Protein AF-0000000084666290 (afdb_homodimer)

Organism: Exserohilum turcicum (strain 28A) (NCBI:txid671987)

Solvent-accessible surface a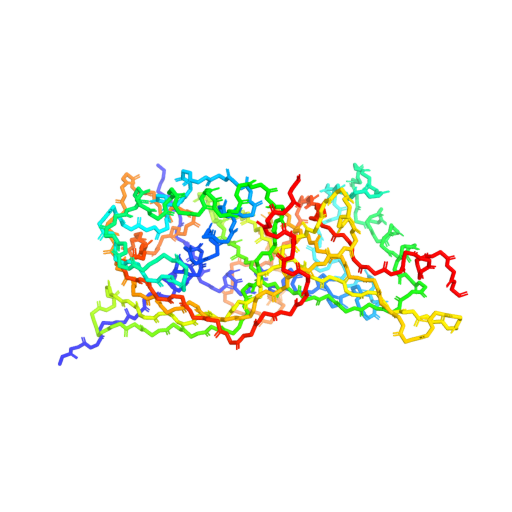rea (backbone atoms only — not comparable to full-atom values): 16763 Å² total; per-residue (Å²): 127,84,72,49,76,74,60,70,44,41,55,54,46,46,46,31,25,60,29,45,46,41,50,19,63,50,68,68,38,61,74,52,44,65,63,24,34,38,67,70,18,38,35,32,36,88,92,52,63,79,32,62,27,40,68,53,49,46,50,52,47,47,71,69,43,64,82,41,58,44,49,55,36,39,67,58,69,50,79,45,66,43,69,77,55,47,36,33,42,34,41,35,31,35,42,39,35,37,47,27,45,80,97,36,51,79,42,45,28,36,38,30,30,37,42,44,33,35,32,39,61,39,78,45,62,94,80,48,38,82,35,39,46,74,30,92,33,36,54,26,32,44,33,38,39,44,48,73,77,48,73,52,65,50,72,58,47,81,74,54,115,128,86,67,39,63,55,60,66,52,41,56,55,47,47,52,49,25,61,50,45,45,43,51,19,62,49,68,66,39,62,72,54,43,64,64,24,35,38,70,68,16,37,34,32,35,88,90,53,63,78,32,60,27,39,67,52,49,45,50,54,48,46,70,70,45,64,82,44,57,47,49,63,44,79,39,27,42,38,77,29,37,42,64,75,50,48,35,32,44,34,42,36,30,37,43,37,36,36,47,28,43,81,97,34,52,92,42,48,30,37,37,31,29,36,40,41,33,36,32,38,61,39,81,44,63,96,77,49,36,84,87,40,81,85,31,92,34,34,55,28,31,44,33,40,39,44,49,74,75,48,70,41,65,51,71,57,48,82,76,51,116

pLDDT: mean 96.49, std 6.36, range [44.03, 98.94]

Foldseek 3Di:
DPQDDADPLVVVLLVVLVVLVQVCLQVVVLVSLVLAAPQQAFEQEPVDGGDGGSVVVSVVSCLQRVVWHKHKDWDDKDWAADRNNFKIWMKIWIWMKTAADDVRHPWIKIWTWIKIFIKGFDAADPQCAPPSRPHPHHIYTRYIYIDTPDMDIDPCRRVPD/DQQDDADPLVVVLLVVLVVQVQVCLQVVPLVSLVLAAPQQAFEQEPVDGGDGGSVVVSVVSCLQRVVWHKHKDWDDKDWDADRNNFKIWMKIWMWMKTAADDVRHPWIKIWTWIKIFMKGFDAADPQCQPPSRPHPHHMYTRYIYIDTPDMDIDPCRRVPD

Secondary structure (DSSP, 8-state):
---PPP-HHHHHHHHHHHHHHHHHHHHT-GGGGGGTEEEEEEEE-SSS--B-SHHHHHHHHHHHHTTSEEEEEEEEEEEEE-TTSSEEEEEEEEEEEEE--GGGTT-EEEEEEEEEEEEEEEPPBTTB-TT-TTSSSEEEEEEEEEEEEEEEE-G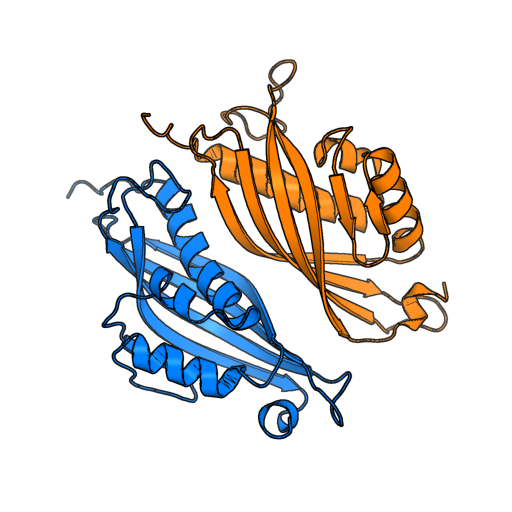GGGT--/--PPPP-HHHHHHHHHHHHHHHHHHHHT-GGGGGGTEEEEEEEE-SSS--B-SHHHHHHHHHHHHTTSEEEEEEEEEEEEE-TTSSEEEEEEEEEEEEE--GGGTT-EEEEEEEEEEEEEEEPPBTTB-TT-TTSSSEEEEEEEEEEEEEEEE-GGGGT--

Sequence (322 aa):
HTMTEINPLDMLAIKNVVSRYCQALDSKDYDMLGQVFVPDVEADYPFNSNMKSLDEVKDAIKNRLGPVRTHHSLTTQTITFGSDAKTAQVMTYFQGVHFGQGPHEGKMLCAYGKYTDNLVLQEAQNGDFEGVQGASGIWRIKGRTVTFTQRIGDEKIMKEHHTMTEINPLDMLAIKNVVSRYCQALDSKDYDMLGQVFVPDVEADYPFNSNMKSLDEVKDAIKNRLGPVRTHHSLTTQTITFGSDAKTAQVMTYFQGVHFGQGPHEGKMLCAYGKYTDNLVLQEAQNGDFEGVQGASGIWRIKGRTVTFTQRIGDEKIMKEH

InterPro domains:
  IPR032710 NTF2-like domain superfamily [SSF54427] (5-157)
  IPR037401 SnoaL-like domain [PF13577] (10-145)

Nearest PDB structures (foldseek):
  7jmr-assembly1_A  TM=7.624E-01  e=1.666E-05  Madurella mycetomatis
  7jmv-assembly1_A  TM=7.698E-01  e=3.047E-05  Madurella mycetomatis
  7kd9-assembly3_H  TM=7.196E-01  e=7.092E-05  Blastobotrys adeninivorans
  3i0y-assembly1_B  TM=6.399E-01  e=9.680E-06  Xanthomonas campestris pv. campestris
  3f7x-assembly1_A-2  TM=6.598E-01  e=1.554E-04  Pseudomonas putida KT2440

Structure (mmCIF, N/CA/C/O backbone):
data_AF-0000000084666290-model_v1
#
loop_
_entity.id
_entity.type
_entity.pdbx_description
1 polymer 'SnoaL-like domain-containing protein'
#
loop_
_atom_site.group_PDB
_atom_site.id
_atom_site.type_symbol
_atom_site.label_atom_id
_atom_site.label_alt_id
_atom_site.label_comp_id
_atom_site.label_asym_id
_atom_site.label_entity_id
_atom_site.label_seq_id
_atom_site.pdbx_PDB_ins_code
_atom_site.Cartn_x
_atom_site.Cartn_y
_atom_site.Cartn_z
_atom_site.occupancy
_atom_site.B_iso_or_equiv
_atom_site.auth_seq_id
_atom_site.auth_comp_id
_atom_site.auth_asym_id
_atom_site.auth_atom_id
_atom_site.pdbx_PDB_model_num
ATOM 1 N N . HIS A 1 1 ? -36.125 -1.125 -13.461 1 44.66 1 HIS A N 1
ATOM 2 C CA . HIS A 1 1 ? -35.188 -1.869 -12.609 1 44.66 1 HIS A CA 1
ATOM 3 C C . HIS A 1 1 ? -34.375 -0.929 -11.742 1 44.66 1 HIS A C 1
ATOM 5 O O . HIS A 1 1 ? -33.625 -0.086 -12.258 1 44.66 1 HIS A O 1
ATOM 11 N N . THR A 1 2 ? -34.844 -0.589 -10.617 1 52.62 2 THR A N 1
ATOM 12 C CA . THR A 1 2 ? -34.281 0.495 -9.828 1 52.62 2 THR A CA 1
ATOM 13 C C . THR A 1 2 ? -32.812 0.224 -9.516 1 52.62 2 THR A C 1
ATOM 15 O O . THR A 1 2 ? -32.438 -0.869 -9.062 1 52.62 2 THR A O 1
ATOM 18 N N . MET A 1 3 ? -31.844 0.792 -10.227 1 67 3 MET A N 1
ATOM 19 C CA . MET A 1 3 ? -30.406 0.634 -10.023 1 67 3 MET A CA 1
ATOM 20 C C . MET A 1 3 ? -30.031 0.881 -8.562 1 67 3 MET A C 1
ATOM 22 O O . MET A 1 3 ? -30.453 1.877 -7.973 1 67 3 MET A O 1
ATOM 26 N N . THR A 1 4 ? -29.688 -0.292 -7.906 1 85.62 4 THR A N 1
ATOM 27 C CA . THR A 1 4 ? -29.266 -0.191 -6.516 1 85.62 4 THR A CA 1
ATOM 28 C C . THR A 1 4 ? -28.078 0.75 -6.379 1 85.62 4 THR A C 1
ATOM 30 O O . THR A 1 4 ? -27.125 0.668 -7.16 1 85.62 4 THR A O 1
ATOM 33 N N . GLU A 1 5 ? -28.203 1.697 -5.633 1 92.19 5 GLU A N 1
ATOM 34 C CA . GLU A 1 5 ? -27.125 2.65 -5.375 1 92.19 5 GLU A CA 1
ATOM 35 C C . GLU A 1 5 ? -25.922 1.965 -4.734 1 92.19 5 GLU A C 1
ATOM 37 O O . GLU A 1 5 ? -26.078 1.112 -3.855 1 92.19 5 GLU A O 1
ATOM 42 N N . ILE A 1 6 ? -24.828 2.285 -5.297 1 96.25 6 ILE A N 1
ATOM 43 C CA . ILE A 1 6 ? -23.578 1.73 -4.773 1 96.25 6 ILE A CA 1
ATOM 44 C C . ILE A 1 6 ? -23.219 2.416 -3.457 1 96.25 6 ILE A C 1
ATOM 46 O O . ILE A 1 6 ? -23.281 3.645 -3.355 1 96.25 6 ILE A O 1
ATOM 50 N N . ASN A 1 7 ? -22.969 1.615 -2.426 1 97.06 7 ASN A N 1
ATOM 51 C CA . ASN A 1 7 ? -22.391 2.107 -1.174 1 97.06 7 ASN A CA 1
ATOM 52 C C . ASN A 1 7 ? -20.938 2.498 -1.334 1 97.06 7 ASN A C 1
ATOM 54 O O . ASN A 1 7 ? -20.078 1.646 -1.612 1 97.06 7 ASN A O 1
ATOM 58 N N . PRO A 1 8 ? -20.594 3.721 -1.18 1 96.69 8 PRO A N 1
ATOM 59 C CA . PRO A 1 8 ? -19.203 4.148 -1.398 1 96.69 8 PRO A CA 1
ATOM 60 C C . PRO A 1 8 ? -18.219 3.389 -0.524 1 96.69 8 PRO A C 1
ATOM 62 O O . PRO A 1 8 ? -17.062 3.207 -0.915 1 96.69 8 PRO A O 1
ATOM 65 N N . LEU A 1 9 ? -18.609 2.93 0.603 1 98 9 LEU A N 1
ATOM 66 C CA . LEU A 1 9 ? -17.703 2.199 1.484 1 98 9 LEU A CA 1
ATOM 67 C C . LEU A 1 9 ? -17.359 0.831 0.904 1 98 9 LEU A C 1
ATOM 69 O O . LEU A 1 9 ? -16.375 0.204 1.31 1 98 9 LEU A O 1
ATOM 73 N N . ASP A 1 10 ? -18.188 0.35 -0.004 1 98.5 10 ASP A N 1
ATOM 74 C CA . ASP A 1 10 ? -17.875 -0.913 -0.668 1 98.5 10 ASP A CA 1
ATOM 75 C C . ASP A 1 10 ? -16.641 -0.779 -1.563 1 98.5 10 ASP A C 1
ATOM 77 O O . ASP A 1 10 ? -15.891 -1.739 -1.742 1 98.5 10 ASP A O 1
ATOM 81 N N . MET A 1 11 ? -16.406 0.374 -2.068 1 98.44 11 MET A N 1
ATOM 82 C CA . MET A 1 11 ? -15.195 0.613 -2.842 1 98.44 11 MET A CA 1
ATOM 83 C C . MET A 1 11 ? -13.953 0.439 -1.972 1 98.44 11 MET A C 1
ATOM 85 O O . MET A 1 11 ? -12.984 -0.199 -2.387 1 98.44 11 MET A O 1
ATOM 89 N N . LEU A 1 12 ? -13.992 0.99 -0.792 1 98.62 12 LEU A N 1
ATOM 90 C CA . LEU A 1 12 ? -12.867 0.841 0.128 1 98.62 12 LEU A CA 1
ATOM 91 C C . LEU A 1 12 ? -12.68 -0.619 0.526 1 98.62 12 LEU A C 1
ATOM 93 O O . LEU A 1 12 ? -11.555 -1.115 0.569 1 98.62 12 LEU A O 1
ATOM 97 N N . ALA A 1 13 ? -13.758 -1.282 0.829 1 98.81 13 ALA A N 1
ATOM 98 C CA . ALA A 1 13 ? -13.688 -2.691 1.212 1 98.81 13 ALA A CA 1
ATOM 99 C C . ALA A 1 13 ? -13.055 -3.529 0.109 1 98.81 13 ALA A C 1
ATOM 101 O O . ALA A 1 13 ? -12.203 -4.383 0.381 1 98.81 13 ALA A O 1
ATOM 102 N N . ILE A 1 14 ? -13.406 -3.246 -1.133 1 98.94 14 ILE A N 1
ATOM 103 C CA . ILE A 1 14 ? -12.883 -3.977 -2.281 1 98.94 14 ILE A CA 1
ATOM 104 C C . ILE A 1 14 ? -11.398 -3.668 -2.451 1 98.94 14 ILE A C 1
ATOM 106 O O . ILE A 1 14 ? -10.586 -4.578 -2.643 1 98.94 14 ILE A O 1
ATOM 110 N N . LYS A 1 15 ? -11.055 -2.395 -2.363 1 98.88 15 LYS A N 1
ATOM 111 C CA . LYS A 1 15 ? -9.656 -2.02 -2.488 1 98.88 15 LYS A CA 1
ATOM 112 C C . LYS A 1 15 ? -8.805 -2.684 -1.404 1 98.88 15 LYS A C 1
ATOM 114 O O . LYS A 1 15 ? -7.691 -3.135 -1.669 1 98.88 15 LYS A O 1
ATOM 119 N N . ASN A 1 16 ? -9.336 -2.734 -0.23 1 98.94 16 ASN A N 1
ATOM 120 C CA . ASN A 1 16 ? -8.625 -3.404 0.857 1 98.94 16 ASN A CA 1
ATOM 121 C C . ASN A 1 16 ? -8.414 -4.887 0.557 1 98.94 16 ASN A C 1
ATOM 123 O O . ASN A 1 16 ? -7.359 -5.441 0.874 1 98.94 16 ASN A O 1
ATOM 127 N N . VAL A 1 17 ? -9.352 -5.562 -0.043 1 98.94 17 VAL A N 1
ATOM 128 C CA . VAL A 1 17 ? -9.234 -6.977 -0.371 1 98.94 17 VAL A CA 1
ATOM 129 C C . VAL A 1 17 ? -8.102 -7.188 -1.367 1 98.94 17 VAL A C 1
ATOM 131 O O . VAL A 1 17 ? -7.242 -8.055 -1.17 1 98.94 17 VAL A O 1
ATOM 134 N N . VAL A 1 18 ? -8.07 -6.367 -2.416 1 98.94 18 VAL A N 1
ATOM 135 C CA . VAL A 1 18 ? -7.051 -6.516 -3.445 1 98.94 18 VAL A CA 1
ATOM 136 C C . VAL A 1 18 ? -5.676 -6.215 -2.857 1 98.94 18 VAL A C 1
ATOM 138 O O . VAL A 1 18 ? -4.703 -6.922 -3.141 1 98.94 18 VAL A O 1
ATOM 141 N N . SER A 1 19 ? -5.617 -5.242 -2.025 1 98.94 19 SER A N 1
ATOM 142 C CA . SER A 1 19 ? -4.359 -4.871 -1.386 1 98.94 19 SER A CA 1
ATOM 143 C C . SER A 1 19 ? -3.9 -5.945 -0.405 1 98.94 19 SER A C 1
ATOM 145 O O . SER A 1 19 ? -2.703 -6.215 -0.289 1 98.94 19 SER A O 1
ATOM 147 N N . ARG A 1 20 ? -4.797 -6.562 0.34 1 98.81 20 ARG A N 1
ATOM 148 C CA . ARG A 1 20 ? -4.473 -7.613 1.297 1 98.81 20 ARG A CA 1
ATOM 149 C C . ARG A 1 20 ? -3.799 -8.797 0.604 1 98.81 20 ARG A C 1
ATOM 151 O O . ARG A 1 20 ? -2.932 -9.453 1.183 1 98.81 20 ARG A O 1
ATOM 158 N N . TYR A 1 21 ? -4.207 -9.016 -0.646 1 98.94 21 TYR A N 1
ATOM 159 C CA . TYR A 1 21 ? -3.545 -10.062 -1.416 1 98.94 21 TYR A CA 1
ATOM 160 C C . TYR A 1 21 ? -2.041 -9.82 -1.482 1 98.94 21 TYR A C 1
ATOM 162 O O . TYR A 1 21 ? -1.249 -10.711 -1.157 1 98.94 21 TYR A O 1
ATOM 170 N N . CYS A 1 22 ? -1.654 -8.633 -1.854 1 98.88 22 CYS A N 1
ATOM 171 C CA . CYS A 1 22 ? -0.243 -8.289 -1.981 1 98.88 22 CYS A CA 1
ATOM 172 C C . CYS A 1 22 ? 0.45 -8.32 -0.624 1 98.88 22 CYS A C 1
ATOM 174 O O . CYS A 1 22 ? 1.599 -8.75 -0.517 1 98.88 22 CYS A O 1
ATOM 176 N N . GLN A 1 23 ? -0.258 -7.859 0.401 1 98.81 23 GLN A N 1
ATOM 177 C CA . GLN A 1 23 ? 0.302 -7.906 1.747 1 98.81 23 GLN A CA 1
ATOM 178 C C . GLN A 1 23 ? 0.574 -9.344 2.18 1 98.81 23 GLN A C 1
ATOM 180 O O . GLN A 1 23 ? 1.599 -9.625 2.805 1 98.81 23 GLN A O 1
ATOM 185 N N . ALA A 1 24 ? -0.341 -10.25 1.912 1 98.81 24 ALA A N 1
ATOM 186 C CA . ALA A 1 24 ? -0.167 -11.664 2.225 1 98.81 24 ALA A CA 1
ATOM 187 C C . ALA A 1 24 ? 1.068 -12.234 1.53 1 98.81 24 ALA A C 1
ATOM 189 O O . ALA A 1 24 ? 1.869 -12.938 2.15 1 98.81 24 ALA A O 1
ATOM 190 N N . LEU A 1 25 ? 1.226 -11.945 0.238 1 98.62 25 LEU A N 1
ATOM 191 C CA . LEU A 1 25 ? 2.359 -12.438 -0.537 1 98.62 25 LEU A CA 1
ATOM 192 C C . LEU A 1 25 ? 3.676 -11.922 0.041 1 98.62 25 LEU A C 1
ATOM 194 O O . LEU A 1 25 ? 4.594 -12.711 0.291 1 98.62 25 LEU A O 1
ATOM 198 N N . ASP A 1 26 ? 3.73 -10.664 0.263 1 98.69 26 ASP A N 1
ATOM 199 C CA . ASP A 1 26 ? 4.992 -10 0.586 1 98.69 26 ASP A CA 1
ATOM 200 C C . ASP A 1 26 ? 5.402 -10.281 2.029 1 98.69 26 ASP A C 1
ATOM 202 O O . ASP A 1 26 ? 6.594 -10.273 2.354 1 98.69 26 ASP A O 1
ATOM 206 N N . SER A 1 27 ? 4.422 -10.523 2.938 1 98.38 27 SER A N 1
ATOM 207 C CA . SER A 1 27 ? 4.719 -10.844 4.328 1 98.38 27 SER A CA 1
ATOM 208 C C . SER A 1 27 ? 4.801 -12.352 4.539 1 98.38 27 SER A C 1
ATOM 210 O O . SER A 1 27 ? 5.129 -12.82 5.637 1 98.38 27 SER A O 1
ATOM 212 N N . LYS A 1 28 ? 4.469 -13.148 3.605 1 98.12 28 LYS A N 1
ATOM 213 C CA . LYS A 1 28 ? 4.438 -14.609 3.654 1 98.12 28 LYS A CA 1
ATOM 214 C C . LYS A 1 28 ? 3.422 -15.102 4.68 1 98.12 28 LYS A C 1
ATOM 216 O O . LYS A 1 28 ? 3.668 -16.094 5.375 1 98.12 28 LYS A O 1
ATOM 221 N N . ASP A 1 29 ? 2.4 -14.367 4.906 1 98.12 29 ASP A N 1
ATOM 222 C CA . ASP A 1 29 ? 1.26 -14.781 5.719 1 98.12 29 ASP A CA 1
ATOM 223 C C . ASP A 1 29 ? 0.129 -15.32 4.844 1 98.12 29 ASP A C 1
ATOM 225 O O . ASP A 1 29 ? -0.828 -14.602 4.547 1 98.12 29 ASP A O 1
ATOM 229 N N . TYR A 1 30 ? 0.193 -16.531 4.547 1 97.62 30 TYR A N 1
ATOM 230 C CA . TYR A 1 30 ? -0.697 -17.094 3.537 1 97.62 30 TYR A CA 1
ATOM 231 C C . TYR A 1 30 ? -2.082 -17.359 4.117 1 97.62 30 TYR A C 1
ATOM 233 O O . TYR A 1 30 ? -3.045 -17.547 3.373 1 97.62 30 TYR A O 1
ATOM 241 N N . ASP A 1 31 ? -2.244 -17.391 5.445 1 97.69 31 ASP A N 1
ATOM 242 C CA . ASP A 1 31 ? -3.564 -17.484 6.059 1 97.69 31 ASP A CA 1
ATOM 243 C C . ASP A 1 31 ? -4.422 -16.266 5.734 1 97.69 31 ASP A C 1
ATOM 245 O O . ASP A 1 31 ? -5.645 -16.375 5.625 1 97.69 31 ASP A O 1
ATOM 249 N N . MET A 1 32 ? -3.787 -15.133 5.531 1 98.38 32 MET A N 1
ATOM 250 C CA . MET A 1 32 ? -4.477 -13.898 5.184 1 98.38 32 MET A CA 1
ATOM 251 C C . MET A 1 32 ? -5.215 -14.039 3.859 1 98.38 32 MET A C 1
ATOM 253 O O . MET A 1 32 ? -6.18 -13.312 3.602 1 98.38 32 MET A O 1
ATOM 257 N N . LEU A 1 33 ? -4.82 -15.008 3.023 1 98.75 33 LEU A N 1
ATOM 258 C CA . LEU A 1 33 ? -5.484 -15.219 1.741 1 98.75 33 LEU A CA 1
ATOM 259 C C . LEU A 1 33 ? -6.926 -15.672 1.942 1 98.75 33 LEU A C 1
ATOM 261 O O . LEU A 1 33 ? -7.75 -15.555 1.032 1 98.75 33 LEU A O 1
ATOM 265 N N . GLY A 1 34 ? -7.238 -16.141 3.152 1 98.38 34 GLY A N 1
ATOM 266 C CA . GLY A 1 34 ? -8.617 -16.453 3.486 1 98.38 34 GLY A CA 1
ATOM 267 C C . GLY A 1 34 ? -9.5 -15.227 3.605 1 98.38 34 GLY A C 1
ATOM 268 O O . GLY A 1 34 ? -10.727 -15.328 3.596 1 98.38 34 GLY A O 1
ATOM 269 N N . GLN A 1 35 ? -8.891 -14.094 3.809 1 98.44 35 GLN A N 1
ATOM 270 C CA . GLN A 1 35 ? -9.609 -12.828 3.85 1 98.44 35 GLN A CA 1
ATOM 271 C C . GLN A 1 35 ? -9.578 -12.133 2.492 1 98.44 35 GLN A C 1
ATOM 273 O O . GLN A 1 35 ? -9.891 -10.945 2.389 1 98.44 35 GLN A O 1
ATOM 278 N N . VAL A 1 36 ? -9.125 -12.859 1.447 1 98.94 36 VAL A N 1
ATOM 279 C CA . VAL A 1 36 ? -9.016 -12.328 0.094 1 98.94 36 VAL A CA 1
ATOM 280 C C . VAL A 1 36 ? -9.922 -13.117 -0.848 1 98.94 36 VAL A C 1
ATOM 282 O O . VAL A 1 36 ? -10.68 -12.523 -1.628 1 98.94 36 VAL A O 1
ATOM 285 N N . PHE A 1 37 ? -9.883 -14.414 -0.754 1 98.94 37 PHE A N 1
ATOM 286 C CA . PHE A 1 37 ? -10.586 -15.305 -1.667 1 98.94 37 PHE A CA 1
ATOM 287 C C . PHE A 1 37 ? -11.703 -16.047 -0.944 1 98.94 37 PHE A C 1
ATOM 289 O O . PHE A 1 37 ? -11.625 -16.281 0.264 1 98.94 37 PHE A O 1
ATOM 296 N N . VAL A 1 38 ? -12.711 -16.438 -1.688 1 98.88 38 VAL A N 1
ATOM 297 C CA . VAL A 1 38 ? -13.648 -17.453 -1.205 1 98.88 38 VAL A CA 1
ATOM 298 C C . VAL A 1 38 ? -12.984 -18.828 -1.241 1 98.88 38 VAL A C 1
ATOM 300 O O . VAL A 1 38 ? -12.039 -19.047 -1.997 1 98.88 38 VAL A O 1
ATOM 303 N N . PRO A 1 39 ? -13.5 -19.797 -0.446 1 98.69 39 PRO A N 1
ATOM 304 C CA . PRO A 1 39 ? -12.875 -21.125 -0.374 1 98.69 39 PRO A CA 1
ATOM 305 C C . PRO A 1 39 ? -12.852 -21.844 -1.724 1 98.69 39 PRO A C 1
ATOM 307 O O . PRO A 1 39 ? -11.906 -22.578 -2.016 1 98.69 39 PRO A O 1
ATOM 310 N N . ASP A 1 40 ? -13.883 -21.625 -2.574 1 98.69 40 ASP A N 1
ATOM 311 C CA . ASP A 1 40 ? -13.961 -22.312 -3.859 1 98.69 40 ASP A CA 1
ATOM 312 C C . ASP A 1 40 ? -13.578 -21.375 -5.008 1 98.69 40 ASP A C 1
ATOM 314 O O . ASP A 1 40 ? -14.133 -21.469 -6.102 1 98.69 40 ASP A O 1
ATOM 318 N N . VAL A 1 41 ? -12.672 -20.5 -4.801 1 98.88 41 VAL A N 1
ATOM 319 C CA . VAL A 1 41 ? -12.18 -19.562 -5.809 1 98.88 41 VAL A CA 1
ATOM 320 C C . VAL A 1 41 ? -11.727 -20.328 -7.047 1 98.88 41 VAL A C 1
ATOM 322 O O . VAL A 1 41 ? -11.148 -21.406 -6.938 1 98.88 41 VAL A O 1
ATOM 325 N N . GLU A 1 42 ? -11.961 -19.766 -8.188 1 98.81 42 GLU A N 1
ATOM 326 C CA . GLU A 1 42 ? -11.367 -20.188 -9.453 1 98.81 42 GLU A CA 1
ATOM 327 C C . GLU A 1 42 ? -10.273 -19.234 -9.898 1 98.81 42 GLU A C 1
ATOM 329 O O . GLU A 1 42 ? -10.531 -18.047 -10.109 1 98.81 42 GLU A O 1
ATOM 334 N N . ALA A 1 43 ? -9.102 -19.797 -10.078 1 98.75 43 ALA A N 1
ATOM 335 C CA . ALA A 1 43 ? -7.969 -18.906 -10.336 1 98.75 43 ALA A CA 1
ATOM 336 C C . ALA A 1 43 ? -7.09 -19.453 -11.461 1 98.75 43 ALA A C 1
ATOM 338 O O . ALA A 1 43 ? -6.84 -20.656 -11.531 1 98.75 43 ALA A O 1
ATOM 339 N N . ASP A 1 44 ? -6.688 -18.531 -12.32 1 98.62 44 ASP A N 1
ATOM 340 C CA . ASP A 1 44 ? -5.777 -18.844 -13.422 1 98.62 44 ASP A CA 1
ATOM 341 C C . ASP A 1 44 ? -4.539 -17.953 -13.375 1 98.62 44 ASP A C 1
ATOM 343 O O . ASP A 1 44 ? -4.641 -16.734 -13.516 1 98.62 44 ASP A O 1
ATOM 347 N N . TYR A 1 45 ? -3.414 -18.531 -13.141 1 97.44 45 TYR A N 1
ATOM 348 C CA . TYR A 1 45 ? -2.115 -17.859 -13.156 1 97.44 45 TYR A CA 1
ATOM 349 C C . TYR A 1 45 ? -1.26 -18.359 -14.312 1 97.44 45 TYR A C 1
ATOM 351 O O . TYR A 1 45 ? -1.441 -19.484 -14.789 1 97.44 45 TYR A O 1
ATOM 359 N N . PRO A 1 46 ? -0.312 -17.547 -14.742 1 93.56 46 PRO A N 1
ATOM 360 C CA . PRO A 1 46 ? 0.514 -17.969 -15.883 1 93.56 46 PRO A CA 1
ATOM 361 C C . PRO A 1 46 ? 1.261 -19.266 -15.617 1 93.56 46 PRO A C 1
ATOM 363 O O . PRO A 1 46 ? 1.43 -20.078 -16.531 1 93.56 46 PRO A O 1
ATOM 366 N N . PHE A 1 47 ? 1.675 -19.516 -14.367 1 89.25 47 PHE A N 1
ATOM 367 C CA . PHE A 1 47 ? 2.48 -20.703 -14.102 1 89.25 47 PHE A CA 1
ATOM 368 C C . PHE A 1 47 ? 1.652 -21.781 -13.398 1 89.25 47 PHE A C 1
ATOM 370 O O . PHE A 1 47 ? 2.133 -22.891 -13.172 1 89.25 47 PHE A O 1
ATOM 377 N N . ASN A 1 48 ? 0.453 -21.531 -12.969 1 92.88 48 ASN A N 1
ATOM 378 C CA . ASN A 1 48 ? -0.508 -22.422 -12.336 1 92.88 48 ASN A CA 1
ATOM 379 C C . ASN A 1 48 ? -1.935 -22.125 -12.781 1 92.88 48 ASN A C 1
ATOM 381 O O . ASN A 1 48 ? -2.635 -21.328 -12.164 1 92.88 48 ASN A O 1
ATOM 385 N N . SER A 1 49 ? -2.424 -22.875 -13.703 1 95.25 49 SER A N 1
ATOM 386 C CA . SER A 1 49 ? -3.732 -22.562 -14.273 1 95.25 49 SER A CA 1
ATOM 387 C C . SER A 1 49 ? -4.812 -23.469 -13.695 1 95.25 49 SER A C 1
ATOM 389 O O . SER A 1 49 ? -4.512 -24.5 -13.102 1 95.25 49 SER A O 1
ATOM 391 N N . ASN A 1 50 ? -5.98 -23.016 -13.781 1 97.31 50 ASN A N 1
ATOM 392 C CA . ASN A 1 50 ? -7.191 -23.781 -13.5 1 97.31 50 ASN A CA 1
ATOM 393 C C . ASN A 1 50 ? -7.23 -24.266 -12.055 1 97.31 50 ASN A C 1
ATOM 395 O O . ASN A 1 50 ? -7.562 -25.422 -11.781 1 97.31 50 ASN A O 1
ATOM 399 N N . MET A 1 51 ? -6.832 -23.406 -11.117 1 98.5 51 MET A N 1
ATOM 400 C CA . MET A 1 51 ? -7.004 -23.703 -9.703 1 98.5 51 MET A CA 1
ATOM 401 C C . MET A 1 51 ? -8.453 -23.5 -9.273 1 98.5 51 MET A C 1
ATOM 403 O O . MET A 1 51 ? -9.102 -22.547 -9.719 1 98.5 51 MET A O 1
ATOM 407 N N . LYS A 1 52 ? -8.891 -24.391 -8.344 1 98.5 52 LYS A N 1
ATOM 408 C CA . LYS A 1 52 ? -10.32 -24.391 -8.07 1 98.5 52 LYS A CA 1
ATOM 409 C C . LYS A 1 52 ? -10.602 -24.234 -6.578 1 98.5 52 LYS A C 1
ATOM 411 O O . LYS A 1 52 ? -11.719 -24.469 -6.121 1 98.5 52 LYS A O 1
ATOM 416 N N . SER A 1 53 ? -9.531 -23.938 -5.824 1 98.69 53 SER A N 1
ATOM 417 C CA . SER A 1 53 ? -9.742 -23.781 -4.391 1 98.69 53 SER A CA 1
ATOM 418 C C . SER A 1 53 ? -8.719 -22.828 -3.781 1 98.69 53 SER A C 1
ATOM 420 O O . SER A 1 53 ? -7.625 -22.656 -4.324 1 98.69 53 SER A O 1
ATOM 422 N N . LEU A 1 54 ? -9.078 -22.312 -2.666 1 98.75 54 LEU A N 1
ATOM 423 C CA . LEU A 1 54 ? -8.188 -21.469 -1.886 1 98.75 54 LEU A CA 1
ATOM 424 C C . LEU A 1 54 ? -6.922 -22.219 -1.493 1 98.75 54 LEU A C 1
ATOM 426 O O . LEU A 1 54 ? -5.82 -21.672 -1.552 1 98.75 54 LEU A O 1
ATOM 430 N N . ASP A 1 55 ? -7.078 -23.438 -1.135 1 98.56 55 ASP A N 1
ATOM 431 C CA . ASP A 1 55 ? -5.918 -24.234 -0.725 1 98.56 55 ASP A CA 1
ATOM 432 C C . ASP A 1 55 ? -4.93 -24.391 -1.877 1 98.56 55 ASP A C 1
ATOM 434 O O . ASP A 1 55 ? -3.717 -24.297 -1.678 1 98.56 55 ASP A O 1
ATOM 438 N N . GLU A 1 56 ? -5.488 -24.594 -3.041 1 98.5 56 GLU A N 1
ATOM 439 C CA . GLU A 1 56 ? -4.617 -24.703 -4.207 1 98.5 56 GLU A CA 1
ATOM 440 C C . GLU A 1 56 ? -3.887 -23.391 -4.477 1 98.5 56 GLU A C 1
ATOM 442 O O . GLU A 1 56 ? -2.699 -23.391 -4.809 1 98.5 56 GLU A O 1
ATOM 447 N N . VAL A 1 57 ? -4.555 -22.297 -4.332 1 98.56 57 VAL A N 1
ATOM 448 C CA . VAL A 1 57 ? -3.955 -20.984 -4.543 1 98.56 57 VAL A CA 1
ATOM 449 C C . VAL A 1 57 ? -2.867 -20.734 -3.5 1 98.56 57 VAL A C 1
ATOM 451 O O . VAL A 1 57 ? -1.754 -20.328 -3.84 1 98.56 57 VAL A O 1
ATOM 454 N N . LYS A 1 58 ? -3.176 -21.016 -2.248 1 98.44 58 LYS A N 1
ATOM 455 C CA . LYS A 1 58 ? -2.199 -20.859 -1.177 1 98.44 58 LYS A CA 1
ATOM 456 C C . LYS A 1 58 ? -0.932 -21.656 -1.462 1 98.44 58 LYS A C 1
ATOM 458 O O . LYS A 1 58 ? 0.178 -21.141 -1.357 1 98.44 58 LYS A O 1
ATOM 463 N N . ASP A 1 59 ? -1.118 -22.891 -1.839 1 97.88 59 ASP A N 1
ATOM 464 C CA . ASP A 1 59 ? 0.014 -23.781 -2.094 1 97.88 59 ASP A CA 1
ATOM 465 C C . ASP A 1 59 ? 0.858 -23.266 -3.26 1 97.88 59 ASP A C 1
ATOM 467 O O . ASP A 1 59 ? 2.088 -23.266 -3.189 1 97.88 59 ASP A O 1
ATOM 471 N N . ALA A 1 60 ? 0.216 -22.891 -4.301 1 97.38 60 ALA A N 1
ATOM 472 C CA . ALA A 1 60 ? 0.926 -22.391 -5.477 1 97.38 60 ALA A CA 1
ATOM 473 C C . ALA A 1 60 ? 1.761 -21.172 -5.129 1 97.38 60 ALA A C 1
ATOM 475 O O . ALA A 1 60 ? 2.924 -21.062 -5.527 1 97.38 60 ALA A O 1
ATOM 476 N N . ILE A 1 61 ? 1.195 -20.25 -4.418 1 97.25 61 ILE A N 1
ATOM 477 C CA . ILE A 1 61 ? 1.868 -19.016 -4.062 1 97.25 61 ILE A CA 1
ATOM 478 C C . ILE A 1 61 ? 3.025 -19.297 -3.109 1 97.25 61 ILE A C 1
ATOM 480 O O . ILE A 1 61 ? 4.129 -18.781 -3.285 1 97.25 61 ILE A O 1
ATOM 484 N N . LYS A 1 62 ? 2.775 -20.109 -2.119 1 96.88 62 LYS A N 1
ATOM 485 C CA . LYS A 1 62 ? 3.816 -20.484 -1.165 1 96.88 62 LYS A CA 1
ATOM 486 C C . LYS A 1 62 ? 5.008 -21.109 -1.874 1 96.88 62 LYS A C 1
ATOM 488 O O . LYS A 1 62 ? 6.16 -20.781 -1.581 1 96.88 62 LYS A O 1
ATOM 493 N N . ASN A 1 63 ? 4.719 -22.016 -2.754 1 95.38 63 ASN A N 1
ATOM 494 C CA . ASN A 1 63 ? 5.777 -22.688 -3.49 1 95.38 63 ASN A CA 1
ATOM 495 C C . ASN A 1 63 ? 6.578 -21.719 -4.348 1 95.38 63 ASN A C 1
ATOM 497 O O . ASN A 1 63 ? 7.801 -21.844 -4.457 1 95.38 63 ASN A O 1
ATOM 501 N N . ARG A 1 64 ? 5.926 -20.797 -4.938 1 94.88 64 ARG A N 1
ATOM 502 C CA . ARG A 1 64 ? 6.566 -19.891 -5.895 1 94.88 64 ARG A CA 1
ATOM 503 C C . ARG A 1 64 ? 7.293 -18.766 -5.18 1 94.88 64 ARG A C 1
ATOM 505 O O . ARG A 1 64 ? 8.406 -18.391 -5.566 1 94.88 64 ARG A O 1
ATOM 512 N N . LEU A 1 65 ? 6.648 -18.219 -4.133 1 95.62 65 LEU A N 1
ATOM 513 C CA . LEU A 1 65 ? 7.152 -16.969 -3.57 1 95.62 65 LEU A CA 1
ATOM 514 C C . LEU A 1 65 ? 7.793 -17.203 -2.209 1 95.62 65 LEU A C 1
ATOM 516 O O . LEU A 1 65 ? 8.508 -16.344 -1.694 1 95.62 65 LEU A O 1
ATOM 520 N N . GLY A 1 66 ? 7.637 -18.312 -1.608 1 94.5 66 GLY A N 1
ATOM 521 C CA . GLY A 1 66 ? 8.188 -18.625 -0.302 1 94.5 66 GLY A CA 1
ATOM 522 C C . GLY A 1 66 ? 9.68 -18.359 -0.204 1 94.5 66 GLY A C 1
ATOM 523 O O . GLY A 1 66 ? 10.133 -17.688 0.732 1 94.5 66 GLY A O 1
ATOM 524 N N . PRO A 1 67 ? 10.469 -18.656 -1.153 1 93.19 67 PRO A N 1
ATOM 525 C CA . PRO A 1 67 ? 11.93 -18.594 -1.039 1 93.19 67 PRO A CA 1
ATOM 526 C C . PRO A 1 67 ? 12.484 -17.219 -1.413 1 93.19 67 PRO A C 1
ATOM 528 O O . PRO A 1 67 ? 13.695 -16.984 -1.32 1 93.19 67 PRO A O 1
ATOM 531 N N . VAL A 1 68 ? 11.656 -16.297 -1.909 1 95.81 68 VAL A N 1
ATOM 532 C CA . VAL A 1 68 ? 12.172 -15.047 -2.455 1 95.81 68 VAL A CA 1
ATOM 533 C C . VAL A 1 68 ? 11.43 -13.867 -1.832 1 95.81 68 VAL A C 1
ATOM 535 O O . VAL A 1 68 ? 10.211 -13.914 -1.659 1 95.81 68 VAL A O 1
ATOM 538 N N . ARG A 1 69 ? 12.172 -12.859 -1.414 1 96.88 69 ARG A N 1
ATOM 539 C CA . ARG A 1 69 ? 11.547 -11.633 -0.947 1 96.88 69 ARG A CA 1
ATOM 540 C C . ARG A 1 69 ? 10.906 -10.867 -2.104 1 96.88 69 ARG A C 1
ATOM 542 O O . ARG A 1 69 ? 11.492 -10.773 -3.186 1 96.88 69 ARG A O 1
ATOM 549 N N . THR A 1 70 ? 9.727 -10.391 -1.892 1 98.44 70 THR A N 1
ATOM 550 C CA . THR A 1 70 ? 8.977 -9.742 -2.959 1 98.44 70 THR A CA 1
ATOM 551 C C . THR A 1 70 ? 8.391 -8.414 -2.479 1 98.44 70 THR A C 1
ATOM 553 O O . THR A 1 70 ? 8.359 -8.148 -1.275 1 98.44 70 THR A O 1
ATOM 556 N N . HIS A 1 71 ? 7.988 -7.602 -3.332 1 98.81 71 HIS A N 1
ATOM 557 C CA . HIS A 1 71 ? 7.266 -6.348 -3.143 1 98.81 71 HIS A CA 1
ATOM 558 C C . HIS A 1 71 ? 6.281 -6.102 -4.277 1 98.81 71 HIS A C 1
ATOM 560 O O . HIS A 1 71 ? 6.688 -5.906 -5.426 1 98.81 71 HIS A O 1
ATOM 566 N N . HIS A 1 72 ? 4.984 -6.129 -3.979 1 98.88 72 HIS A N 1
ATOM 567 C CA . HIS A 1 72 ? 3.957 -5.957 -5 1 98.88 72 HIS A CA 1
ATOM 568 C C . HIS A 1 72 ? 3.322 -4.574 -4.914 1 98.88 72 HIS A C 1
ATOM 570 O O . HIS A 1 72 ? 2.723 -4.223 -3.896 1 98.88 72 HIS A O 1
ATOM 576 N N . SER A 1 73 ? 3.449 -3.836 -5.984 1 98.81 73 SER A N 1
ATOM 577 C CA . SER A 1 73 ? 2.887 -2.496 -6.121 1 98.81 73 SER A CA 1
ATOM 578 C C . SER A 1 73 ? 1.646 -2.504 -7.008 1 98.81 73 SER A C 1
ATOM 580 O O . SER A 1 73 ? 1.73 -2.807 -8.203 1 98.81 73 SER A O 1
ATOM 582 N N . LEU A 1 74 ? 0.463 -2.17 -6.387 1 98.94 74 LEU A N 1
ATOM 583 C CA . LEU A 1 74 ? -0.763 -1.968 -7.152 1 98.94 74 LEU A CA 1
ATOM 584 C C . LEU A 1 74 ? -0.847 -0.539 -7.68 1 98.94 74 LEU A C 1
ATOM 586 O O . LEU A 1 74 ? -0.607 0.415 -6.934 1 98.94 74 LEU A O 1
ATOM 590 N N . THR A 1 75 ? -1.176 -0.403 -8.969 1 98.25 75 THR A N 1
ATOM 591 C CA . THR A 1 75 ? -1.127 0.916 -9.594 1 98.25 75 THR A CA 1
ATOM 592 C C . THR A 1 75 ? -2.473 1.27 -10.219 1 98.25 75 THR A C 1
ATOM 594 O O . THR A 1 75 ? -3.416 1.632 -9.508 1 98.25 75 THR A O 1
ATOM 597 N N . THR A 1 76 ? -2.662 1.09 -11.539 1 98.62 76 THR A N 1
ATOM 598 C CA . THR A 1 76 ? -3.863 1.4 -12.305 1 98.62 76 THR A CA 1
ATOM 599 C C . THR A 1 76 ? -4.992 0.434 -11.953 1 98.62 76 THR A C 1
ATOM 601 O O . THR A 1 76 ? -4.789 -0.782 -11.93 1 98.62 76 THR A O 1
ATOM 604 N N . GLN A 1 77 ? -6.195 0.983 -11.609 1 98.81 77 GLN A N 1
ATOM 605 C CA . GLN A 1 77 ? -7.273 0.109 -11.164 1 98.81 77 GLN A CA 1
ATOM 606 C C . GLN A 1 77 ? -8.633 0.641 -11.609 1 98.81 77 GLN A C 1
ATOM 608 O O . GLN A 1 77 ? -8.891 1.845 -11.547 1 98.81 77 GLN A O 1
ATOM 613 N N . THR A 1 78 ? -9.461 -0.203 -12.109 1 98.88 78 THR A N 1
ATOM 614 C CA . THR A 1 78 ? -10.883 0.073 -12.297 1 98.88 78 THR A CA 1
ATOM 615 C C . THR A 1 78 ? -11.734 -0.86 -11.438 1 98.88 78 THR A C 1
ATOM 617 O O . THR A 1 78 ? -11.383 -2.027 -11.242 1 98.88 78 THR A O 1
ATOM 620 N N . ILE A 1 79 ? -12.828 -0.361 -10.883 1 98.88 79 ILE A N 1
ATOM 621 C CA . ILE A 1 79 ? -13.836 -1.116 -10.156 1 98.88 79 ILE A CA 1
ATOM 622 C C . ILE A 1 79 ? -15.211 -0.867 -10.773 1 98.88 79 ILE A C 1
ATOM 624 O O . ILE A 1 79 ? -15.672 0.276 -10.836 1 98.88 79 ILE A O 1
ATOM 628 N N . THR A 1 80 ? -15.859 -1.899 -11.289 1 98.69 80 THR A N 1
ATOM 629 C CA . THR A 1 80 ? -17.188 -1.817 -11.867 1 98.69 80 THR A CA 1
ATOM 630 C C . THR A 1 80 ? -18.156 -2.746 -11.141 1 98.69 80 THR A C 1
ATOM 632 O O . THR A 1 80 ? -17.938 -3.957 -11.078 1 98.69 80 THR A O 1
ATOM 635 N N . PHE A 1 81 ? -19.203 -2.158 -10.641 1 98.5 81 PHE A N 1
ATOM 636 C CA . PHE A 1 81 ? -20.188 -2.934 -9.875 1 98.5 81 PHE A CA 1
ATOM 637 C C . PHE A 1 81 ? -21.25 -3.518 -10.797 1 98.5 81 PHE A C 1
ATOM 639 O O . PHE A 1 81 ? -21.594 -2.918 -11.812 1 98.5 81 PHE A O 1
ATOM 646 N N . GLY A 1 82 ? -21.688 -4.68 -10.406 1 97.12 82 GLY A N 1
ATOM 647 C CA . GLY A 1 82 ? -22.875 -5.215 -11.047 1 97.12 82 GLY A CA 1
ATOM 648 C C . GLY A 1 82 ? -24.125 -4.414 -10.742 1 97.12 82 GLY A C 1
ATOM 649 O O . GLY A 1 82 ? -24.125 -3.564 -9.852 1 97.12 82 GLY A O 1
ATOM 650 N N . SER A 1 83 ? -25.172 -4.727 -11.375 1 95.31 83 SER A N 1
ATOM 651 C CA . SER A 1 83 ? -26.406 -3.959 -11.281 1 95.31 83 SER A CA 1
ATOM 652 C C . SER A 1 83 ? -27.016 -4.07 -9.891 1 95.31 83 SER A C 1
ATOM 654 O O . SER A 1 83 ? -27.688 -3.146 -9.422 1 95.31 83 SER A O 1
ATOM 656 N N . ASP A 1 84 ? -26.828 -5.199 -9.195 1 94.12 84 ASP A N 1
ATOM 657 C CA . ASP A 1 84 ? -27.422 -5.367 -7.867 1 94.12 84 ASP A CA 1
ATOM 658 C C . ASP A 1 84 ? -26.453 -4.922 -6.773 1 94.12 84 ASP A C 1
ATOM 660 O O . ASP A 1 84 ? -26.734 -5.086 -5.586 1 94.12 84 ASP A O 1
ATOM 664 N N . ALA A 1 85 ? -25.266 -4.469 -7.168 1 97.06 85 ALA A N 1
ATOM 665 C CA . ALA A 1 85 ? -24.234 -3.947 -6.277 1 97.06 85 ALA A CA 1
ATOM 666 C C . ALA A 1 85 ? -23.703 -5.039 -5.348 1 97.06 85 ALA A C 1
ATOM 668 O O . ALA A 1 85 ? -23.172 -4.746 -4.273 1 97.06 85 ALA A O 1
ATOM 669 N N . LYS A 1 86 ? -23.906 -6.312 -5.734 1 97.94 86 LYS A N 1
ATOM 670 C CA . LYS A 1 86 ? -23.453 -7.422 -4.898 1 97.94 86 LYS A CA 1
ATOM 671 C C . LYS A 1 86 ? -22.281 -8.156 -5.543 1 97.94 86 LYS A C 1
ATOM 673 O O . LYS A 1 86 ? -21.781 -9.133 -4.988 1 97.94 86 LYS A O 1
ATOM 678 N N . THR A 1 87 ? -21.938 -7.801 -6.715 1 98.62 87 THR A N 1
ATOM 679 C CA . THR A 1 87 ? -20.75 -8.258 -7.426 1 98.62 87 THR A CA 1
ATOM 680 C C . THR A 1 87 ? -19.969 -7.082 -7.996 1 98.62 87 THR A C 1
ATOM 682 O O . THR A 1 87 ? -20.516 -5.98 -8.141 1 98.62 87 THR A O 1
ATOM 685 N N . ALA A 1 88 ? -18.719 -7.285 -8.227 1 98.81 88 ALA A N 1
ATOM 686 C CA . ALA A 1 88 ? -17.891 -6.27 -8.859 1 98.81 88 ALA A CA 1
ATOM 687 C C . ALA A 1 88 ? -16.781 -6.914 -9.695 1 98.81 88 ALA A C 1
ATOM 689 O O . ALA A 1 88 ? -16.266 -7.973 -9.336 1 98.81 88 ALA A O 1
ATOM 690 N N . GLN A 1 89 ? -16.469 -6.359 -10.75 1 98.88 89 GLN A N 1
ATOM 691 C CA . GLN A 1 89 ? -15.273 -6.656 -11.531 1 98.88 89 GLN A CA 1
ATOM 692 C C . GLN A 1 89 ? -14.18 -5.617 -11.281 1 98.88 89 GLN A C 1
ATOM 694 O O . GLN A 1 89 ? -14.438 -4.414 -11.336 1 98.88 89 GLN A O 1
ATOM 699 N N . VAL A 1 90 ? -13.008 -6.082 -10.984 1 98.94 90 VAL A N 1
ATOM 700 C CA . VAL A 1 90 ? -11.891 -5.203 -10.672 1 98.94 90 VAL A CA 1
ATOM 701 C C . VAL A 1 90 ? -10.68 -5.582 -11.531 1 98.94 90 VAL A C 1
ATOM 703 O O . VAL A 1 90 ? -10.266 -6.742 -11.547 1 98.94 90 VAL A O 1
ATOM 706 N N . MET A 1 91 ? -10.18 -4.672 -12.258 1 98.94 91 MET A N 1
ATOM 707 C CA . MET A 1 91 ? -8.906 -4.82 -12.961 1 98.94 91 MET A CA 1
ATOM 708 C C . MET A 1 91 ? -7.82 -3.963 -12.312 1 98.94 91 MET A C 1
ATOM 710 O O . MET A 1 91 ? -8.008 -2.758 -12.125 1 98.94 91 MET A O 1
ATOM 714 N N . THR A 1 92 ? -6.777 -4.594 -11.898 1 98.94 92 THR A N 1
ATOM 715 C CA . THR A 1 92 ? -5.703 -3.896 -11.203 1 98.94 92 THR A CA 1
ATOM 716 C C . THR A 1 92 ? -4.352 -4.207 -11.836 1 98.94 92 THR A C 1
ATOM 718 O O . THR A 1 92 ? -3.955 -5.371 -11.93 1 98.94 92 THR A O 1
ATOM 721 N N . TYR A 1 93 ? -3.617 -3.184 -12.281 1 98.94 93 TYR A N 1
ATOM 722 C CA . TYR A 1 93 ? -2.24 -3.359 -12.727 1 98.94 93 TYR A CA 1
ATOM 723 C C . TYR A 1 93 ? -1.301 -3.547 -11.547 1 98.94 93 TYR A C 1
ATOM 725 O O . TYR A 1 93 ? -1.541 -3.002 -10.461 1 98.94 93 TYR A O 1
ATOM 733 N N . PHE A 1 94 ? -0.272 -4.352 -11.789 1 98.88 94 PHE A N 1
ATOM 734 C CA . PHE A 1 94 ? 0.695 -4.535 -10.711 1 98.88 94 PHE A CA 1
ATOM 735 C C . PHE A 1 94 ? 2.115 -4.57 -11.266 1 98.88 94 PHE A C 1
ATOM 737 O O . PHE A 1 94 ? 2.322 -4.855 -12.445 1 98.88 94 PHE A O 1
ATOM 744 N N . GLN A 1 95 ? 3.043 -4.141 -10.438 1 98.81 95 GLN A N 1
ATOM 745 C CA . GLN A 1 95 ? 4.465 -4.469 -10.508 1 98.81 95 GLN A CA 1
ATOM 746 C C . GLN A 1 95 ? 4.883 -5.363 -9.344 1 98.81 95 GLN A C 1
ATOM 748 O O . GLN A 1 95 ? 4.762 -4.98 -8.18 1 98.81 95 GLN A O 1
ATOM 753 N N . GLY A 1 96 ? 5.258 -6.555 -9.641 1 98.62 96 GLY A N 1
ATOM 754 C CA . GLY A 1 96 ? 5.785 -7.477 -8.641 1 98.62 96 GLY A CA 1
ATOM 755 C C . GLY A 1 96 ? 7.289 -7.66 -8.734 1 98.62 96 GLY A C 1
ATOM 756 O O . GLY A 1 96 ? 7.789 -8.281 -9.68 1 98.62 96 GLY A O 1
ATOM 757 N N . VAL A 1 97 ? 7.973 -7.148 -7.738 1 98.56 97 VAL A N 1
ATOM 758 C CA . VAL A 1 97 ? 9.43 -7.242 -7.754 1 98.56 97 VAL A CA 1
ATOM 759 C C . VAL A 1 97 ? 9.883 -8.414 -6.891 1 98.56 97 VAL A C 1
ATOM 761 O O . VAL A 1 97 ? 9.375 -8.609 -5.777 1 98.56 97 VAL A O 1
ATOM 764 N N . HIS A 1 98 ? 10.742 -9.242 -7.449 1 98.31 98 HIS A N 1
ATOM 765 C CA . HIS A 1 98 ? 11.461 -10.312 -6.766 1 98.31 98 HIS A CA 1
ATOM 766 C C . HIS A 1 98 ? 12.922 -9.945 -6.555 1 98.31 98 HIS A C 1
ATOM 768 O O . HIS A 1 98 ? 13.609 -9.531 -7.492 1 98.31 98 HIS A O 1
ATOM 774 N N . PHE A 1 99 ? 13.375 -10.109 -5.34 1 97.81 99 PHE A N 1
ATOM 775 C CA . PHE A 1 99 ? 14.727 -9.648 -5.023 1 97.81 99 PHE A CA 1
ATOM 776 C C . PHE A 1 99 ? 15.688 -10.828 -4.918 1 97.81 99 PHE A C 1
ATOM 778 O O . PHE A 1 99 ? 15.383 -11.828 -4.262 1 97.81 99 PHE A O 1
ATOM 785 N N . GLY A 1 100 ? 16.828 -10.641 -5.52 1 94.94 100 GLY A N 1
ATOM 786 C CA . GLY A 1 100 ? 17.844 -11.688 -5.496 1 94.94 100 GLY A CA 1
ATOM 787 C C . GLY A 1 100 ? 18.5 -11.844 -4.141 1 94.94 100 GLY A C 1
ATOM 788 O O . GLY A 1 100 ? 18.5 -10.914 -3.334 1 94.94 100 GLY A O 1
ATOM 789 N N . GLN A 1 101 ? 19.031 -12.992 -3.896 1 93.12 101 GLN A N 1
ATOM 790 C CA . GLN A 1 101 ? 19.797 -13.312 -2.697 1 93.12 101 GLN A CA 1
ATOM 791 C C . GLN A 1 101 ? 21.094 -14.047 -3.049 1 93.12 101 GLN A C 1
ATOM 793 O O . GLN A 1 101 ? 21.25 -14.523 -4.176 1 93.12 101 GLN A O 1
ATOM 798 N N . GLY A 1 102 ? 22 -14.039 -2.064 1 92.38 102 GLY A N 1
ATOM 799 C CA . GLY A 1 102 ? 23.25 -14.742 -2.314 1 92.38 102 GLY A CA 1
ATOM 800 C C . GLY A 1 102 ? 23.984 -14.234 -3.539 1 92.38 102 GLY A C 1
ATOM 801 O O . GLY A 1 102 ? 24.25 -13.031 -3.652 1 92.38 102 GLY A O 1
ATOM 802 N N . PRO A 1 103 ? 24.141 -15.242 -4.508 1 92.62 103 PRO A N 1
ATOM 803 C CA . PRO A 1 103 ? 24.875 -14.859 -5.723 1 92.62 103 PRO A CA 1
ATOM 804 C C . PRO A 1 103 ? 24.125 -13.805 -6.543 1 92.62 103 PRO A C 1
ATOM 806 O O . PRO A 1 103 ? 24.719 -13.195 -7.445 1 92.62 103 PRO A O 1
ATOM 809 N N . HIS A 1 104 ? 22.906 -13.633 -6.215 1 94.62 104 HIS A N 1
ATOM 810 C CA . HIS A 1 104 ? 22.094 -12.711 -6.996 1 94.62 104 HIS A CA 1
ATOM 811 C C . HIS A 1 104 ? 21.766 -11.461 -6.188 1 94.62 104 HIS A C 1
ATOM 813 O O . HIS A 1 104 ? 20.859 -10.703 -6.555 1 94.62 104 HIS A O 1
ATOM 819 N N . GLU A 1 105 ? 22.422 -11.273 -5.137 1 92.44 105 GLU A N 1
ATOM 820 C CA . GLU A 1 105 ? 22.203 -10.078 -4.328 1 92.44 105 GLU A CA 1
ATOM 821 C C . GLU A 1 105 ? 22.344 -8.812 -5.168 1 92.44 105 GLU A C 1
ATOM 823 O O . GLU A 1 105 ? 23.266 -8.711 -5.996 1 92.44 105 GLU A O 1
ATOM 828 N N . GLY A 1 106 ? 21.391 -7.84 -4.969 1 92.19 106 GLY A N 1
ATOM 829 C CA . GLY A 1 106 ? 21.453 -6.578 -5.695 1 92.19 106 GLY A CA 1
ATOM 830 C C . GLY A 1 106 ? 20.703 -6.613 -7.012 1 92.19 106 GLY A C 1
ATOM 831 O O . GLY A 1 106 ? 20.438 -5.57 -7.617 1 92.19 106 GLY A O 1
ATOM 832 N N . LYS A 1 107 ? 20.359 -7.793 -7.453 1 95 107 LYS A N 1
ATOM 833 C CA . LYS A 1 107 ? 19.578 -7.953 -8.68 1 95 107 LYS A CA 1
ATOM 834 C C . LYS A 1 107 ? 18.094 -8.055 -8.367 1 95 107 LYS A C 1
ATOM 836 O O . LYS A 1 107 ? 17.703 -8.281 -7.223 1 95 107 LYS A O 1
ATOM 841 N N . MET A 1 108 ? 17.328 -7.844 -9.43 1 96.88 108 MET A N 1
ATOM 842 C CA . MET A 1 108 ? 15.883 -7.988 -9.266 1 96.88 108 MET A CA 1
ATOM 843 C C . MET A 1 108 ? 15.242 -8.547 -10.539 1 96.88 108 MET A C 1
ATOM 845 O O . MET A 1 108 ? 15.867 -8.547 -11.602 1 96.88 108 MET A O 1
ATOM 849 N N . LEU A 1 109 ? 14.117 -9.172 -10.383 1 97.94 109 LEU A N 1
ATOM 850 C CA . LEU A 1 109 ? 13.172 -9.539 -11.438 1 97.94 109 LEU A CA 1
ATOM 851 C C . LEU A 1 109 ? 11.828 -8.867 -11.219 1 97.94 109 LEU A C 1
ATOM 853 O O . LEU A 1 109 ? 11.164 -9.102 -10.203 1 97.94 109 LEU A O 1
ATOM 857 N N . CYS A 1 110 ? 11.453 -8.039 -12.094 1 98.25 110 CYS A N 1
ATOM 858 C CA . CYS A 1 110 ? 10.164 -7.363 -11.984 1 98.25 110 CYS A CA 1
ATOM 859 C C . CYS A 1 110 ? 9.156 -7.93 -12.977 1 98.25 110 CYS A C 1
ATOM 861 O O . CYS A 1 110 ? 9.406 -7.93 -14.188 1 98.25 110 CYS A O 1
ATOM 863 N N . ALA A 1 111 ? 8.062 -8.391 -12.477 1 98.38 111 ALA A N 1
ATOM 864 C CA . ALA A 1 111 ? 6.934 -8.805 -13.297 1 98.38 111 ALA A CA 1
ATOM 865 C C . ALA A 1 111 ? 5.891 -7.699 -13.391 1 98.38 111 ALA A C 1
ATOM 867 O O . ALA A 1 111 ? 5.465 -7.148 -12.375 1 98.38 111 ALA A O 1
ATOM 868 N N . TYR A 1 112 ? 5.551 -7.355 -14.609 1 98.69 112 TYR A N 1
ATOM 869 C CA . TYR A 1 112 ? 4.465 -6.426 -14.898 1 98.69 112 TYR A CA 1
ATOM 870 C C . TYR A 1 112 ? 3.229 -7.168 -15.391 1 98.69 112 TYR A C 1
ATOM 872 O O . TYR A 1 112 ? 3.334 -8.102 -16.188 1 98.69 112 TYR A O 1
ATOM 880 N N . GLY A 1 113 ? 2.105 -6.801 -14.891 1 98.69 113 GLY A N 1
ATOM 881 C CA . GLY A 1 113 ? 0.888 -7.457 -15.344 1 98.69 113 GLY A CA 1
ATOM 882 C C . GLY A 1 113 ? -0.367 -6.867 -14.727 1 98.69 113 GLY A C 1
ATOM 883 O O . GLY A 1 113 ? -0.372 -5.715 -14.297 1 98.69 113 GLY A O 1
ATOM 884 N N . LYS A 1 114 ? -1.432 -7.668 -14.836 1 98.81 114 LYS A N 1
ATOM 885 C CA . LYS A 1 114 ? -2.707 -7.234 -14.273 1 98.81 114 LYS A CA 1
ATOM 886 C C . LYS A 1 114 ? -3.455 -8.406 -13.641 1 98.81 114 LYS A C 1
ATOM 888 O O . LYS A 1 114 ? -3.311 -9.547 -14.078 1 98.81 114 LYS A O 1
ATOM 893 N N . TYR A 1 115 ? -4.172 -8.094 -12.57 1 98.88 115 TYR A N 1
ATOM 894 C CA . TYR A 1 115 ? -5.207 -8.953 -11.992 1 98.88 115 TYR A CA 1
ATOM 895 C C . TYR A 1 115 ? -6.578 -8.609 -12.57 1 98.88 115 TYR A C 1
ATOM 897 O O . TYR A 1 115 ? -6.973 -7.441 -12.594 1 98.88 115 TYR A O 1
ATOM 905 N N . THR A 1 116 ? -7.281 -9.578 -13.086 1 98.88 116 THR A N 1
ATOM 906 C CA . THR A 1 116 ? -8.703 -9.469 -13.398 1 98.88 116 THR A CA 1
ATOM 907 C C . THR A 1 116 ? -9.539 -10.297 -12.414 1 98.88 116 THR A C 1
ATOM 909 O O . THR A 1 116 ? -9.5 -11.523 -12.445 1 98.88 116 THR A O 1
ATOM 912 N N . ASP A 1 117 ? -10.281 -9.578 -11.602 1 98.94 117 ASP A N 1
ATOM 913 C CA . ASP A 1 117 ? -10.945 -10.211 -10.469 1 98.94 117 ASP A CA 1
ATOM 914 C C . ASP A 1 117 ? -12.461 -10.07 -10.578 1 98.94 117 ASP A C 1
ATOM 916 O O . ASP A 1 117 ? -12.969 -9.016 -10.977 1 98.94 117 ASP A O 1
ATOM 920 N N . ASN A 1 118 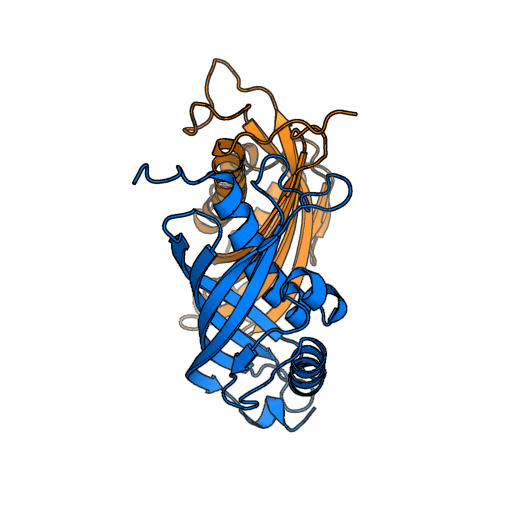? -13.141 -11.086 -10.266 1 98.94 118 ASN A N 1
ATOM 921 C CA . ASN A 1 118 ? -14.562 -11.055 -9.953 1 98.94 118 ASN A CA 1
ATOM 922 C C . ASN A 1 118 ? -14.812 -11.211 -8.453 1 98.94 118 ASN A C 1
ATOM 924 O O . ASN A 1 118 ? -14.453 -12.234 -7.867 1 98.94 118 ASN A O 1
ATOM 928 N N . LEU A 1 119 ? -15.375 -10.164 -7.836 1 98.94 119 LEU A N 1
ATOM 929 C CA . LEU A 1 119 ? -15.617 -10.203 -6.398 1 98.94 119 LEU A CA 1
ATOM 930 C C . LEU A 1 119 ? -17.109 -10.383 -6.109 1 98.94 119 LEU A C 1
ATOM 932 O O . LEU A 1 119 ? -17.953 -10.008 -6.926 1 98.94 119 LEU A O 1
ATOM 936 N N . VAL A 1 120 ? -17.375 -10.961 -4.957 1 98.94 120 VAL A N 1
ATOM 937 C CA . VAL A 1 120 ? -18.734 -11.172 -4.48 1 98.94 120 VAL A CA 1
ATOM 938 C C . VAL A 1 120 ? -18.875 -10.617 -3.064 1 98.94 120 VAL A C 1
ATOM 940 O O . VAL A 1 120 ? -17.922 -10.648 -2.281 1 98.94 120 VAL A O 1
ATOM 943 N N . LEU A 1 121 ? -20.016 -10.125 -2.805 1 98.75 121 LEU A N 1
ATOM 944 C CA . LEU A 1 121 ? -20.375 -9.633 -1.481 1 98.75 121 LEU A CA 1
ATOM 945 C C . LEU A 1 121 ? -20.906 -10.766 -0.607 1 98.75 121 LEU A C 1
ATOM 947 O O . LEU A 1 121 ? -21.766 -11.531 -1.034 1 98.75 121 LEU A O 1
ATOM 951 N N . GLN A 1 122 ? -20.328 -10.852 0.581 1 98.5 122 GLN A N 1
ATOM 952 C CA . GLN A 1 122 ? -20.812 -11.781 1.593 1 98.5 122 GLN A CA 1
ATOM 953 C C . GLN A 1 122 ? -21.266 -11.047 2.846 1 98.5 122 GLN A C 1
ATOM 955 O O . GLN A 1 122 ? -20.891 -9.898 3.072 1 98.5 122 GLN A O 1
ATOM 960 N N . GLU A 1 123 ? -22.047 -11.688 3.584 1 97.12 123 GLU A N 1
ATOM 961 C CA . GLU A 1 123 ? -22.484 -11.109 4.844 1 97.12 123 GLU A CA 1
ATOM 962 C C . GLU A 1 123 ? -21.359 -11.031 5.859 1 97.12 123 GLU A C 1
ATOM 964 O O . GLU A 1 123 ? -20.562 -11.969 5.977 1 97.12 123 GLU A O 1
ATOM 969 N N . ALA A 1 124 ? -21.344 -9.906 6.586 1 96 124 ALA A N 1
ATOM 970 C CA . ALA A 1 124 ? -20.375 -9.797 7.668 1 96 124 ALA A CA 1
ATOM 971 C C . ALA A 1 124 ? -20.75 -10.703 8.836 1 96 124 ALA A C 1
ATOM 973 O O . ALA A 1 124 ? -21.922 -10.812 9.195 1 96 124 ALA A O 1
ATOM 974 N N . GLN A 1 125 ? -19.766 -11.352 9.391 1 92.56 125 GLN A N 1
ATOM 975 C CA . GLN A 1 125 ? -20 -12.203 10.555 1 92.56 125 GLN A CA 1
ATOM 976 C C . GLN A 1 125 ? -19.797 -11.43 11.852 1 92.56 125 GLN A C 1
ATOM 978 O O . GLN A 1 125 ? -18.812 -10.719 12.016 1 92.56 125 GLN A O 1
ATOM 983 N N . ASN A 1 126 ? -20.719 -11.531 12.812 1 91.56 126 ASN A N 1
ATOM 984 C CA . ASN A 1 126 ? -20.656 -10.914 14.133 1 91.56 126 ASN A CA 1
ATOM 985 C C . ASN A 1 126 ? -20.422 -9.406 14.039 1 91.56 126 ASN A C 1
ATOM 987 O O . ASN A 1 126 ? -19.734 -8.82 14.867 1 91.56 126 ASN A O 1
ATOM 991 N N . GLY A 1 127 ? -20.844 -8.82 12.977 1 90.06 127 GLY A N 1
ATOM 992 C CA . GLY A 1 127 ? -20.766 -7.379 12.812 1 90.06 127 GLY A CA 1
ATOM 993 C C . GLY A 1 127 ? -19.375 -6.887 12.5 1 90.06 127 GLY A C 1
ATOM 994 O O . GLY A 1 127 ? -19.062 -5.711 12.688 1 90.06 127 GLY A O 1
ATOM 995 N N . ASP A 1 128 ? -18.547 -7.754 12.086 1 93.75 128 ASP A N 1
ATOM 996 C CA . ASP A 1 128 ? -17.172 -7.402 11.758 1 93.75 128 ASP A CA 1
ATOM 997 C C . ASP A 1 128 ? -17.016 -7.129 10.258 1 93.75 128 ASP A C 1
ATOM 999 O O . ASP A 1 128 ? -17.094 -8.047 9.445 1 93.75 128 ASP A O 1
ATOM 1003 N N . PHE A 1 129 ? -16.766 -5.883 9.953 1 96.75 129 PHE A N 1
ATOM 1004 C CA . PHE A 1 129 ? -16.641 -5.461 8.562 1 96.75 129 PHE A CA 1
ATOM 1005 C C . PHE A 1 129 ? -15.18 -5.25 8.195 1 96.75 129 PHE A C 1
ATOM 1007 O O . PHE A 1 129 ? -14.867 -4.5 7.266 1 96.75 129 PHE A O 1
ATOM 1014 N N . GLU A 1 130 ? -14.352 -5.824 8.992 1 96.94 130 GLU A N 1
ATOM 1015 C CA . GLU A 1 130 ? -12.914 -5.852 8.742 1 96.94 130 GLU A CA 1
ATOM 1016 C C . GLU A 1 130 ? -12.352 -4.438 8.617 1 96.94 130 GLU A C 1
ATOM 1018 O O . GLU A 1 130 ? -11.602 -4.145 7.68 1 96.94 130 GLU A O 1
ATOM 1023 N N . GLY A 1 131 ? -12.82 -3.578 9.445 1 97.25 131 GLY A N 1
ATOM 1024 C CA . GLY A 1 131 ? -12.289 -2.229 9.555 1 97.25 131 GLY A CA 1
ATOM 1025 C C . GLY A 1 131 ? -13 -1.23 8.664 1 97.25 131 GLY A C 1
ATOM 1026 O O . GLY A 1 131 ? -12.594 -0.07 8.578 1 97.25 131 GLY A O 1
ATOM 1027 N N . VAL A 1 132 ? -14.008 -1.614 7.969 1 98.06 132 VAL A N 1
ATOM 1028 C CA . VAL A 1 132 ? -14.789 -0.725 7.113 1 98.06 132 VAL A CA 1
ATOM 1029 C C . VAL A 1 132 ? -16.25 -0.749 7.539 1 98.06 132 VAL A C 1
ATOM 1031 O O . VAL A 1 132 ? -17.125 -1.111 6.754 1 98.06 132 VAL A O 1
ATOM 1034 N N . GLN A 1 133 ? -16.453 -0.337 8.773 1 97.19 133 GLN A N 1
ATOM 1035 C CA . GLN A 1 133 ? -17.812 -0.318 9.312 1 97.19 133 GLN A CA 1
ATOM 1036 C C . GLN A 1 133 ? -18.734 0.548 8.453 1 97.19 133 GLN A C 1
ATOM 1038 O O . GLN A 1 133 ? -18.391 1.69 8.133 1 97.19 133 GLN A O 1
ATOM 1043 N N . GLY A 1 134 ? -19.906 -0.023 8.164 1 96.31 134 GLY A N 1
ATOM 1044 C CA . GLY A 1 134 ? -20.859 0.673 7.312 1 96.31 134 GLY A CA 1
ATOM 1045 C C . GLY A 1 134 ? -20.906 0.13 5.895 1 96.31 134 GLY A C 1
ATOM 1046 O O . GLY A 1 134 ? -21.828 0.435 5.137 1 96.31 134 GLY A O 1
ATOM 1047 N N . ALA A 1 135 ? -19.875 -0.66 5.469 1 97.81 135 ALA A N 1
ATOM 1048 C CA . ALA A 1 135 ? -19.938 -1.349 4.18 1 97.81 135 ALA A CA 1
ATOM 1049 C C . ALA A 1 135 ? -21.156 -2.27 4.117 1 97.81 135 ALA A C 1
ATOM 1051 O O . ALA A 1 135 ? -21.781 -2.559 5.145 1 97.81 135 ALA A O 1
ATOM 1052 N N . SER A 1 136 ? -21.469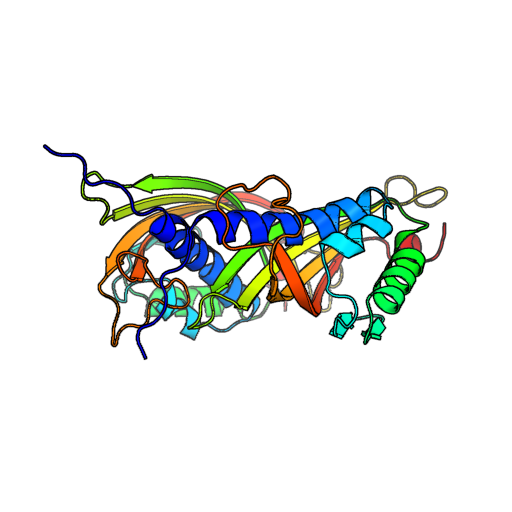 -2.721 2.943 1 97.69 136 SER A N 1
ATOM 1053 C CA . SER A 1 136 ? -22.641 -3.561 2.752 1 97.69 136 SER A CA 1
ATOM 1054 C C . SER A 1 136 ? -22.406 -4.973 3.275 1 97.69 136 SER A C 1
ATOM 1056 O O . SER A 1 136 ? -23.359 -5.73 3.484 1 97.69 136 SER A O 1
ATOM 1058 N N . GLY A 1 137 ? -21.234 -5.359 3.498 1 98.12 137 GLY A N 1
ATOM 1059 C CA . GLY A 1 137 ? -20.766 -6.664 3.934 1 98.12 137 GLY A CA 1
ATOM 1060 C C . GLY A 1 137 ? -19.266 -6.836 3.766 1 98.12 137 GLY A C 1
ATOM 1061 O O . GLY A 1 137 ? -18.5 -5.879 3.906 1 98.12 137 GLY A O 1
ATOM 1062 N N . ILE A 1 138 ? -18.875 -8.109 3.607 1 98.5 138 ILE A N 1
ATOM 1063 C CA . ILE A 1 138 ? -17.484 -8.438 3.338 1 98.5 138 ILE A CA 1
ATOM 1064 C C . ILE A 1 138 ? -17.328 -8.859 1.881 1 98.5 138 ILE A C 1
ATOM 1066 O O . ILE A 1 138 ? -18.172 -9.57 1.34 1 98.5 138 ILE A O 1
ATOM 1070 N N . TRP A 1 139 ? -16.281 -8.383 1.233 1 98.88 139 TRP A N 1
ATOM 1071 C CA . TRP A 1 139 ? -16.016 -8.703 -0.164 1 98.88 139 TRP A CA 1
ATOM 1072 C C . TRP A 1 139 ? -14.891 -9.734 -0.277 1 98.88 139 TRP A C 1
ATOM 1074 O O . TRP A 1 139 ? -13.922 -9.703 0.488 1 98.88 139 TRP A O 1
ATOM 1084 N N . ARG A 1 140 ? -15 -10.656 -1.236 1 98.94 140 ARG A N 1
ATOM 1085 C CA . ARG A 1 140 ? -14 -11.68 -1.529 1 98.94 140 ARG A CA 1
ATOM 1086 C C . ARG A 1 140 ? -13.867 -11.906 -3.031 1 98.94 140 ARG A C 1
ATOM 1088 O O . ARG A 1 140 ? -14.828 -11.711 -3.779 1 98.94 140 ARG A O 1
ATOM 1095 N N . ILE A 1 141 ? -12.75 -12.32 -3.463 1 98.94 141 ILE A N 1
ATOM 1096 C CA . ILE A 1 141 ? -12.523 -12.68 -4.855 1 98.94 141 ILE A CA 1
ATOM 1097 C C . ILE A 1 141 ? -13.016 -14.102 -5.105 1 98.94 141 ILE A C 1
ATOM 1099 O O . ILE A 1 141 ? -12.586 -15.047 -4.438 1 98.94 141 ILE A O 1
ATOM 1103 N N . LYS A 1 142 ? -13.883 -14.25 -6.004 1 98.94 142 LYS A N 1
ATOM 1104 C CA . LYS A 1 142 ? -14.422 -15.539 -6.41 1 98.94 142 LYS A CA 1
ATOM 1105 C C . LYS A 1 142 ? -13.742 -16.047 -7.676 1 98.94 142 LYS A C 1
ATOM 1107 O O . LYS A 1 142 ? -13.648 -17.266 -7.895 1 98.94 142 LYS A O 1
ATOM 1112 N N . GLY A 1 143 ? -13.312 -15.203 -8.516 1 98.88 143 GLY A N 1
ATOM 1113 C CA . GLY A 1 143 ? -12.578 -15.508 -9.734 1 98.88 143 GLY A CA 1
ATOM 1114 C C . GLY A 1 143 ? -11.398 -14.586 -9.977 1 98.88 143 GLY A C 1
ATOM 1115 O O . GLY A 1 143 ? -11.516 -13.367 -9.812 1 98.88 143 GLY A O 1
ATOM 1116 N N . ARG A 1 144 ? -10.234 -15.219 -10.359 1 98.88 144 ARG A N 1
ATOM 1117 C CA . ARG A 1 144 ? -9.062 -14.414 -10.703 1 98.88 144 ARG A CA 1
ATOM 1118 C C . ARG A 1 144 ? -8.367 -14.961 -11.945 1 98.88 144 ARG A C 1
ATOM 1120 O O . ARG A 1 144 ? -8.156 -16.172 -12.062 1 98.88 144 ARG A O 1
ATOM 1127 N N . THR A 1 145 ? -7.977 -13.969 -12.773 1 98.88 145 THR A N 1
ATOM 1128 C CA . THR A 1 145 ? -7.012 -14.227 -13.844 1 98.88 145 THR A CA 1
ATOM 1129 C C . THR A 1 145 ? -5.82 -13.281 -13.734 1 98.88 145 THR A C 1
ATOM 1131 O O . THR A 1 145 ? -5.996 -12.07 -13.617 1 98.88 145 THR A O 1
ATOM 1134 N N . VAL A 1 146 ? -4.652 -13.891 -13.68 1 98.75 146 VAL A N 1
ATOM 1135 C CA . VAL A 1 146 ? -3.42 -13.109 -13.688 1 98.75 146 VAL A CA 1
ATOM 1136 C C . VAL A 1 146 ? -2.777 -13.172 -15.078 1 98.75 146 VAL A C 1
ATOM 1138 O O . VAL A 1 146 ? -2.641 -14.25 -15.648 1 98.75 146 VAL A O 1
ATOM 1141 N N . THR A 1 147 ? -2.408 -12.047 -15.625 1 98.44 147 THR A N 1
ATOM 1142 C CA . THR A 1 147 ? -1.682 -11.977 -16.891 1 98.44 147 THR A CA 1
ATOM 1143 C C . THR A 1 147 ? -0.424 -11.125 -16.734 1 98.44 147 THR A C 1
ATOM 1145 O O . THR A 1 147 ? -0.435 -10.109 -16.047 1 98.44 147 THR A O 1
ATOM 1148 N N . PHE A 1 148 ? 0.633 -11.562 -17.422 1 97.81 148 PHE A N 1
ATOM 1149 C CA . PHE A 1 148 ? 1.866 -10.781 -17.453 1 97.81 148 PHE A CA 1
ATOM 1150 C C . PHE A 1 148 ? 1.973 -9.977 -18.734 1 97.81 148 PHE A C 1
ATOM 1152 O O . PHE A 1 148 ? 1.685 -10.484 -19.828 1 97.81 148 PHE A O 1
ATOM 1159 N N . THR A 1 149 ? 2.314 -8.758 -18.609 1 98.38 149 THR A N 1
ATOM 1160 C CA . THR A 1 149 ? 2.707 -7.953 -19.766 1 98.38 149 THR A CA 1
ATOM 1161 C C . THR A 1 149 ? 4.156 -8.234 -20.141 1 98.38 149 THR A C 1
ATOM 1163 O O . THR A 1 149 ? 4.453 -8.477 -21.312 1 98.38 149 THR A O 1
ATOM 1166 N N . GLN A 1 150 ? 5.027 -8.172 -19.156 1 98.38 150 GLN A N 1
ATOM 1167 C CA . GLN A 1 150 ? 6.453 -8.406 -19.359 1 98.38 150 GLN A CA 1
ATOM 1168 C C . GLN A 1 150 ? 7.164 -8.688 -18.047 1 98.38 150 GLN A C 1
ATOM 1170 O O . GLN A 1 150 ? 6.715 -8.25 -16.984 1 98.38 150 GLN A O 1
ATOM 1175 N N . ARG A 1 151 ? 8.203 -9.453 -18.094 1 97.38 151 ARG A N 1
ATOM 1176 C CA . ARG A 1 151 ? 9.133 -9.664 -16.984 1 97.38 151 ARG A CA 1
ATOM 1177 C C . ARG A 1 151 ? 10.531 -9.164 -17.344 1 97.38 151 ARG A C 1
ATOM 1179 O O . ARG A 1 151 ? 11.062 -9.492 -18.406 1 97.38 151 ARG A O 1
ATOM 1186 N N . ILE A 1 152 ? 11.078 -8.367 -16.5 1 97.94 152 ILE A N 1
ATOM 1187 C CA . ILE A 1 152 ? 12.383 -7.762 -16.781 1 97.94 152 ILE A CA 1
ATOM 1188 C C . ILE A 1 152 ? 13.328 -8.031 -15.609 1 97.94 152 ILE A C 1
ATOM 1190 O O . ILE A 1 152 ? 13.008 -7.719 -14.461 1 97.94 152 ILE A O 1
ATOM 1194 N N . GLY A 1 153 ? 14.469 -8.57 -15.828 1 97.25 153 GLY A N 1
ATOM 1195 C CA . GLY A 1 153 ? 15.477 -8.82 -14.805 1 97.25 153 GLY A CA 1
ATOM 1196 C C . GLY A 1 153 ? 16.047 -10.227 -14.867 1 97.25 153 GLY A C 1
ATOM 1197 O O . GLY A 1 153 ? 15.984 -10.883 -15.914 1 97.25 153 GLY A O 1
ATOM 1198 N N . ASP A 1 154 ? 16.625 -10.68 -13.836 1 95.88 154 ASP A N 1
ATOM 1199 C CA . ASP A 1 154 ? 17.359 -11.945 -13.789 1 95.88 154 ASP A CA 1
ATOM 1200 C C . ASP A 1 154 ? 16.453 -13.094 -13.344 1 95.88 154 ASP A C 1
ATOM 1202 O O . ASP A 1 154 ? 16.234 -13.281 -12.148 1 95.88 154 ASP A O 1
ATOM 1206 N N . GLU A 1 155 ? 16.062 -13.898 -14.281 1 95.31 155 GLU A N 1
ATOM 1207 C CA . GLU A 1 155 ? 15.133 -14.992 -14.016 1 95.31 155 GLU A CA 1
ATOM 1208 C C . GLU A 1 155 ? 15.75 -16.031 -13.094 1 95.31 155 GLU A C 1
ATOM 1210 O O . GLU A 1 155 ? 15.039 -16.828 -12.469 1 95.31 155 GLU A O 1
ATOM 1215 N N . LYS A 1 156 ? 17.047 -16.047 -12.945 1 95.81 156 LYS A N 1
ATOM 1216 C CA . LYS A 1 156 ? 17.734 -17.016 -12.109 1 95.81 156 LYS A CA 1
ATOM 1217 C C . LYS A 1 156 ? 17.391 -16.812 -10.633 1 95.81 156 LYS A C 1
ATOM 1219 O O . LYS A 1 156 ? 17.531 -17.734 -9.82 1 95.81 156 LYS A O 1
ATOM 1224 N N . ILE A 1 157 ? 16.875 -15.625 -10.328 1 95.38 157 ILE A N 1
ATOM 1225 C CA . ILE A 1 157 ? 16.484 -15.281 -8.969 1 95.38 157 ILE A CA 1
ATOM 1226 C C . ILE A 1 157 ? 15.391 -16.25 -8.492 1 95.38 157 ILE A C 1
ATOM 1228 O O . ILE A 1 157 ? 15.336 -16.594 -7.312 1 95.38 157 ILE A O 1
ATOM 1232 N N . MET A 1 158 ? 14.57 -16.734 -9.438 1 94.06 158 MET A N 1
ATOM 1233 C CA . MET A 1 158 ? 13.406 -17.547 -9.078 1 94.06 158 MET A CA 1
ATOM 1234 C C . MET A 1 158 ? 13.797 -19 -8.906 1 94.06 158 MET A C 1
ATOM 1236 O O . MET A 1 158 ? 13.023 -19.797 -8.367 1 94.06 158 MET A O 1
ATOM 1240 N N . LYS A 1 159 ? 15 -19.375 -9.305 1 92.31 159 LYS A N 1
ATOM 1241 C CA . LYS A 1 159 ? 15.398 -20.781 -9.32 1 92.31 159 LYS A CA 1
ATOM 1242 C C . LYS A 1 159 ? 16.531 -21.031 -8.344 1 92.31 159 LYS A C 1
ATOM 1244 O O . LYS A 1 159 ? 16.672 -22.141 -7.82 1 92.31 159 LYS A O 1
ATOM 1249 N N . GLU A 1 160 ? 17.391 -20.062 -8.148 1 89.38 160 GLU A N 1
ATOM 1250 C CA . GLU A 1 160 ? 18.594 -20.203 -7.324 1 89.38 160 GLU A CA 1
ATOM 1251 C C . GLU A 1 160 ? 18.484 -19.359 -6.055 1 89.38 160 GLU A C 1
ATOM 1253 O O . GLU A 1 160 ? 18.766 -18.172 -6.066 1 89.38 160 GLU A O 1
ATOM 1258 N N . HIS A 1 161 ? 18.094 -20.031 -4.938 1 81.25 161 HIS A N 1
ATOM 1259 C CA . HIS A 1 161 ? 17.891 -19.312 -3.691 1 81.25 161 HIS A CA 1
ATOM 1260 C C . HIS A 1 161 ? 19.016 -19.594 -2.697 1 81.25 161 HIS A C 1
ATOM 1262 O O . HIS A 1 161 ? 19.641 -20.641 -2.752 1 81.25 161 HIS A O 1
ATOM 1268 N N . HIS B 1 1 ? -21.703 -2.324 21.688 1 44.03 1 HIS B N 1
ATOM 1269 C CA . HIS B 1 1 ? -21.281 -0.964 21.375 1 44.03 1 HIS B CA 1
ATOM 1270 C C . HIS B 1 1 ? -21.438 -0.675 19.875 1 44.03 1 HIS B C 1
ATOM 1272 O O . HIS B 1 1 ? -20.938 -1.432 19.047 1 44.03 1 HIS B O 1
ATOM 1278 N N . THR B 1 2 ? -22.453 0.039 19.531 1 54.12 2 THR B N 1
ATOM 1279 C CA . THR B 1 2 ? -22.859 0.211 18.141 1 54.12 2 THR B CA 1
ATOM 1280 C C . THR B 1 2 ? -21.703 0.793 17.328 1 54.12 2 THR B C 1
ATOM 1282 O O . THR B 1 2 ? -21.094 1.786 17.719 1 54.12 2 THR B O 1
ATOM 1285 N N . MET B 1 3 ? -20.969 0.006 16.516 1 70.75 3 MET B N 1
ATOM 1286 C CA . MET B 1 3 ? -19.891 0.488 15.664 1 70.75 3 MET B CA 1
ATOM 1287 C C . MET B 1 3 ? -20.359 1.639 14.781 1 70.75 3 MET B C 1
ATOM 1289 O O . MET B 1 3 ? -21.453 1.577 14.211 1 70.75 3 MET B O 1
ATOM 1293 N N . THR B 1 4 ? -19.734 2.809 14.984 1 84.69 4 THR B N 1
ATOM 1294 C CA . THR B 1 4 ? -20.047 4.02 14.234 1 84.69 4 THR B CA 1
ATOM 1295 C C . THR B 1 4 ? -19.734 3.84 12.75 1 84.69 4 THR B C 1
ATOM 1297 O O . THR B 1 4 ? -18.688 3.299 12.391 1 84.69 4 THR B O 1
ATOM 1300 N N . GLU B 1 5 ? -20.641 4.242 12.016 1 91.69 5 GLU B N 1
ATOM 1301 C CA . GLU B 1 5 ? -20.469 4.16 10.57 1 91.69 5 GLU B CA 1
ATOM 1302 C C . GLU B 1 5 ? -19.406 5.148 10.086 1 91.69 5 GLU B C 1
ATOM 1304 O O . GLU B 1 5 ? -19.359 6.289 10.555 1 91.69 5 GLU B O 1
ATOM 1309 N N . ILE B 1 6 ? -18.641 4.707 9.172 1 97.06 6 ILE B N 1
ATOM 1310 C CA . ILE B 1 6 ? -17.531 5.488 8.625 1 97.06 6 ILE B CA 1
ATOM 1311 C C . ILE B 1 6 ? -18.062 6.496 7.609 1 97.06 6 ILE B C 1
ATOM 1313 O O . ILE B 1 6 ? -18.938 6.172 6.801 1 97.06 6 ILE B O 1
ATOM 1317 N N . ASN B 1 7 ? -17.656 7.75 7.695 1 97.81 7 ASN B N 1
ATOM 1318 C CA . ASN B 1 7 ? -17.859 8.75 6.648 1 97.81 7 ASN B CA 1
ATOM 1319 C C . ASN B 1 7 ? -16.938 8.492 5.453 1 97.81 7 ASN B C 1
ATOM 1321 O O . ASN B 1 7 ? -15.719 8.555 5.574 1 97.81 7 ASN B O 1
ATOM 1325 N N . PRO B 1 8 ? -17.5 8.18 4.32 1 97.25 8 PRO B N 1
ATOM 1326 C CA . PRO B 1 8 ? -16.656 7.832 3.17 1 97.25 8 PRO B CA 1
ATOM 1327 C C . PRO B 1 8 ? -15.672 8.945 2.805 1 97.25 8 PRO B C 1
ATOM 1329 O O . PRO B 1 8 ? -14.609 8.672 2.236 1 97.25 8 PRO B O 1
ATOM 1332 N N . LEU B 1 9 ? -15.945 10.172 3.074 1 98.31 9 LEU B N 1
ATOM 1333 C CA . LEU B 1 9 ? -15.039 11.273 2.764 1 98.31 9 LEU B CA 1
ATOM 1334 C C . LEU B 1 9 ? -13.789 11.211 3.637 1 98.31 9 LEU B C 1
ATOM 1336 O O . LEU B 1 9 ? -12.773 11.82 3.311 1 98.31 9 LEU B O 1
ATOM 1340 N N . ASP B 1 10 ? -13.867 10.492 4.754 1 98.69 10 ASP B N 1
ATOM 1341 C CA . ASP B 1 10 ? -12.695 10.336 5.613 1 98.69 10 ASP B CA 1
ATOM 1342 C C . ASP B 1 10 ? -11.609 9.516 4.918 1 98.69 10 ASP B C 1
ATOM 1344 O O . ASP B 1 10 ? -10.414 9.727 5.156 1 98.69 10 ASP B O 1
ATOM 1348 N N . MET B 1 11 ? -11.969 8.641 4.039 1 98.44 11 MET B N 1
ATOM 1349 C CA . MET B 1 11 ? -10.992 7.91 3.238 1 98.44 11 MET B CA 1
ATOM 1350 C C . MET B 1 11 ? -10.164 8.867 2.385 1 98.44 11 MET B C 1
ATOM 1352 O O . MET B 1 11 ? -8.938 8.75 2.324 1 98.44 11 MET B O 1
ATOM 1356 N N . LEU B 1 12 ? -10.867 9.766 1.762 1 98.5 12 LEU B N 1
ATOM 1357 C CA . LEU B 1 12 ? -10.172 10.742 0.936 1 98.5 12 LEU B CA 1
ATOM 1358 C C . LEU B 1 12 ? -9.258 11.617 1.786 1 98.5 12 LEU B C 1
AT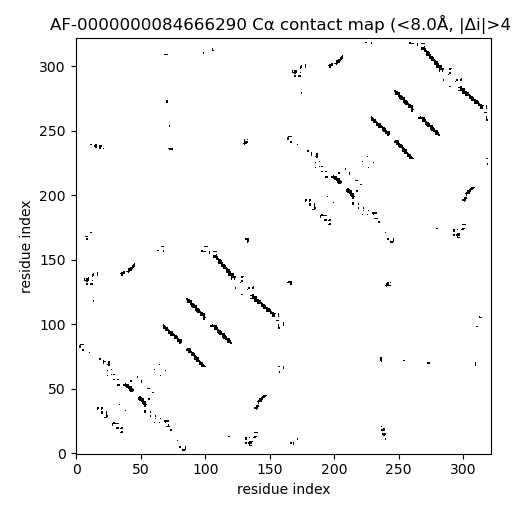OM 1360 O O . LEU B 1 12 ? -8.109 11.883 1.407 1 98.5 12 LEU B O 1
ATOM 1364 N N . ALA B 1 13 ? -9.75 12.055 2.883 1 98.81 13 ALA B N 1
ATOM 1365 C CA . ALA B 1 13 ? -8.953 12.898 3.775 1 98.81 13 ALA B CA 1
ATOM 1366 C C . ALA B 1 13 ? -7.691 12.18 4.23 1 98.81 13 ALA B C 1
ATOM 1368 O O . ALA B 1 13 ? -6.605 12.766 4.25 1 98.81 13 ALA B O 1
ATOM 1369 N N . ILE B 1 14 ? -7.82 10.898 4.574 1 98.94 14 ILE B N 1
ATOM 1370 C CA . ILE B 1 14 ? -6.699 10.094 5.035 1 98.94 14 ILE B CA 1
ATOM 1371 C C . ILE B 1 14 ? -5.699 9.898 3.896 1 98.94 14 ILE B C 1
ATOM 1373 O O . ILE B 1 14 ? -4.492 10.07 4.086 1 98.94 14 ILE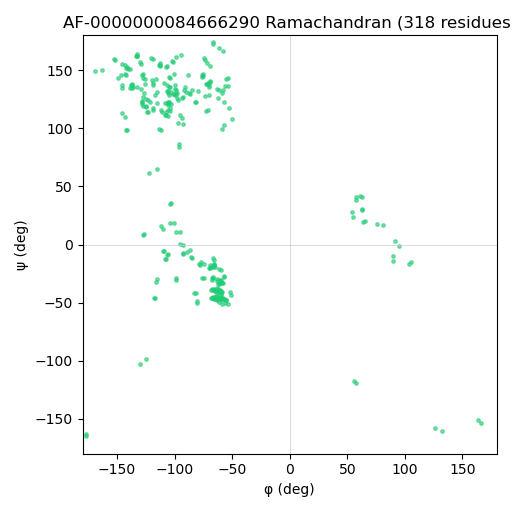 B O 1
ATOM 1377 N N . LYS B 1 15 ? -6.203 9.578 2.715 1 98.88 15 LYS B N 1
ATOM 1378 C CA . LYS B 1 15 ? -5.316 9.398 1.569 1 98.88 15 LYS B CA 1
ATOM 1379 C C . LYS B 1 15 ? -4.539 10.672 1.27 1 98.88 15 LYS B C 1
ATOM 1381 O O . LYS B 1 15 ? -3.355 10.625 0.929 1 98.88 15 LYS B O 1
ATOM 1386 N N . ASN B 1 16 ? -5.203 11.789 1.394 1 98.88 16 ASN B N 1
ATOM 1387 C CA . ASN B 1 16 ? -4.535 13.07 1.18 1 98.88 16 ASN B CA 1
ATOM 1388 C C . ASN B 1 16 ? -3.393 13.281 2.17 1 98.88 16 ASN B C 1
ATOM 1390 O O . ASN B 1 16 ? -2.328 13.781 1.801 1 98.88 16 ASN B O 1
ATOM 1394 N N . VAL B 1 17 ? -3.574 12.898 3.406 1 98.88 17 VAL B N 1
ATOM 1395 C CA . VAL B 1 17 ? -2.547 13.062 4.43 1 98.88 17 VAL B CA 1
ATOM 1396 C C . VAL B 1 17 ? -1.314 12.242 4.059 1 98.88 17 VAL B C 1
ATOM 1398 O O . VAL B 1 17 ? -0.191 12.75 4.086 1 98.88 17 VAL B O 1
ATOM 1401 N N . VAL B 1 18 ? -1.528 11.016 3.691 1 98.94 18 VAL B N 1
ATOM 1402 C CA . VAL B 1 18 ? -0.414 10.133 3.357 1 98.94 18 VAL B CA 1
ATOM 1403 C C . VAL B 1 18 ? 0.302 10.656 2.113 1 98.94 18 VAL B C 1
ATOM 1405 O O . VAL B 1 18 ? 1.533 10.672 2.057 1 98.94 18 VAL B O 1
ATOM 1408 N N . SER B 1 19 ? -0.468 11.133 1.165 1 98.94 19 SER B N 1
ATOM 1409 C CA . SER B 1 19 ? 0.105 11.672 -0.064 1 98.94 19 SER B CA 1
ATOM 1410 C C . SER B 1 19 ? 0.882 12.961 0.205 1 98.94 19 SER B C 1
ATOM 1412 O O . SER B 1 19 ? 1.938 13.188 -0.388 1 98.94 19 SER B O 1
ATOM 1414 N N . ARG B 1 20 ? 0.396 13.758 1.06 1 98.81 20 ARG B N 1
ATOM 1415 C CA . ARG B 1 20 ? 1.048 15.023 1.387 1 98.81 20 ARG B CA 1
ATOM 1416 C C . ARG B 1 20 ? 2.439 14.789 1.966 1 98.81 20 ARG B C 1
ATOM 1418 O O . ARG B 1 20 ? 3.355 15.578 1.729 1 98.81 20 ARG B O 1
ATOM 1425 N N . TYR B 1 21 ? 2.562 13.719 2.693 1 98.94 21 TYR B N 1
ATOM 1426 C CA . TYR B 1 21 ? 3.889 13.359 3.186 1 98.94 21 TYR B CA 1
ATOM 1427 C C . TYR B 1 21 ? 4.895 13.289 2.041 1 98.94 21 TYR B C 1
ATOM 1429 O O . TYR B 1 21 ? 5.949 13.922 2.096 1 98.94 21 TYR B O 1
ATOM 1437 N N . CYS B 1 22 ? 4.59 12.578 0.993 1 98.88 22 CYS B N 1
ATOM 1438 C CA . CYS B 1 22 ? 5.484 12.398 -0.146 1 98.88 22 CYS B CA 1
ATOM 1439 C C . CYS B 1 22 ? 5.699 13.719 -0.882 1 98.88 22 CYS B C 1
ATOM 1441 O O . CYS B 1 22 ? 6.805 14.008 -1.337 1 98.88 22 CYS B O 1
ATOM 1443 N N . GLN B 1 23 ? 4.609 14.492 -0.997 1 98.88 23 GLN B N 1
ATOM 1444 C CA . GLN B 1 23 ? 4.742 15.805 -1.612 1 98.88 23 GLN B CA 1
ATOM 1445 C C . GLN B 1 23 ? 5.742 16.672 -0.851 1 98.88 23 GLN B C 1
ATOM 1447 O O . GLN B 1 23 ? 6.57 17.359 -1.459 1 98.88 23 GLN B O 1
ATOM 1452 N N . ALA B 1 24 ? 5.625 16.656 0.447 1 98.75 24 ALA B N 1
ATOM 1453 C CA . ALA B 1 24 ? 6.535 17.422 1.288 1 98.75 24 ALA B CA 1
ATOM 1454 C C . ALA B 1 24 ? 7.984 16.984 1.068 1 98.75 24 ALA B C 1
ATOM 1456 O O . ALA B 1 24 ? 8.875 17.828 0.925 1 98.75 24 ALA B O 1
ATOM 1457 N N . LEU B 1 25 ? 8.234 15.711 1.08 1 98.62 25 LEU B N 1
ATOM 1458 C CA . LEU B 1 25 ? 9.578 15.172 0.887 1 98.62 25 LEU B CA 1
ATOM 1459 C C . LEU B 1 25 ? 10.141 15.602 -0.465 1 98.62 25 LEU B C 1
ATOM 1461 O O . LEU B 1 25 ? 11.25 16.125 -0.541 1 98.62 25 LEU B O 1
ATOM 1465 N N . ASP B 1 26 ? 9.398 15.398 -1.516 1 98.75 26 ASP B N 1
ATOM 1466 C CA . ASP B 1 26 ? 9.898 15.555 -2.879 1 98.75 26 ASP B CA 1
ATOM 1467 C C . ASP B 1 26 ? 10.055 17.031 -3.242 1 98.75 26 ASP B C 1
ATOM 1469 O O . ASP B 1 26 ? 10.914 17.391 -4.055 1 98.75 26 ASP B O 1
ATOM 1473 N N . SER B 1 27 ? 9.227 17.906 -2.637 1 98.62 27 SER B N 1
ATOM 1474 C CA . SER B 1 27 ? 9.305 19.344 -2.896 1 98.62 27 SER B CA 1
ATOM 1475 C C . SER B 1 27 ? 10.203 20.047 -1.885 1 98.62 27 SER B C 1
ATOM 1477 O O . SER B 1 27 ? 10.469 21.25 -2.002 1 98.62 27 SER B O 1
ATOM 1479 N N . LYS B 1 28 ? 10.609 19.359 -0.926 1 98.19 28 LYS B N 1
ATOM 1480 C CA . LYS B 1 28 ? 11.445 19.875 0.15 1 98.19 28 LYS B CA 1
ATOM 1481 C C . LYS B 1 28 ? 10.719 20.969 0.93 1 98.19 28 LYS B C 1
ATOM 1483 O O . LYS B 1 28 ? 11.328 21.969 1.324 1 98.19 28 LYS B O 1
ATOM 1488 N N . ASP B 1 29 ? 9.461 20.891 1.016 1 98 29 ASP B N 1
ATOM 1489 C CA . ASP B 1 29 ? 8.633 21.75 1.858 1 98 29 ASP B CA 1
ATOM 1490 C C . ASP B 1 29 ? 8.32 21.078 3.191 1 98 29 ASP B C 1
ATOM 1492 O O . ASP B 1 29 ? 7.227 20.531 3.375 1 98 29 ASP B O 1
ATOM 1496 N N . TYR B 1 30 ? 9.172 21.172 4.121 1 97.56 30 TYR B N 1
ATOM 1497 C CA . TYR B 1 30 ? 9.078 20.391 5.352 1 97.56 30 TYR B CA 1
ATOM 1498 C C . TYR B 1 30 ? 8.047 20.984 6.301 1 97.56 30 TYR B C 1
ATOM 1500 O O . TYR B 1 30 ? 7.609 20.328 7.246 1 97.56 30 TYR B O 1
ATOM 1508 N N . ASP B 1 31 ? 7.641 22.203 6.141 1 97.56 31 ASP B N 1
ATOM 1509 C CA . ASP B 1 31 ? 6.559 22.781 6.93 1 97.56 31 ASP B CA 1
ATOM 1510 C C . ASP B 1 31 ? 5.242 22.047 6.676 1 97.56 31 ASP B C 1
ATOM 1512 O O . ASP B 1 31 ? 4.402 21.938 7.57 1 97.56 31 ASP B O 1
ATOM 1516 N N . MET B 1 32 ? 5.094 21.547 5.469 1 98.25 32 MET B N 1
ATOM 1517 C CA . MET B 1 32 ? 3.908 20.781 5.082 1 98.25 32 MET B CA 1
ATOM 1518 C C . MET B 1 32 ? 3.74 19.547 5.961 1 98.25 32 MET B C 1
ATOM 1520 O O . MET B 1 32 ? 2.629 19.047 6.129 1 98.25 32 MET B O 1
ATOM 1524 N N . LEU B 1 33 ? 4.816 19.094 6.59 1 98.75 33 LEU B N 1
ATOM 1525 C CA . LEU B 1 33 ? 4.742 17.922 7.461 1 98.75 33 LEU B CA 1
ATOM 1526 C C . LEU B 1 33 ? 3.873 18.219 8.68 1 98.75 33 LEU B C 1
ATOM 1528 O O . LEU B 1 33 ? 3.402 17.281 9.344 1 98.75 33 LEU B O 1
ATOM 1532 N N . GLY B 1 34 ? 3.635 19.484 8.945 1 98.38 34 GLY B N 1
ATOM 1533 C CA . GLY B 1 34 ? 2.705 19.859 10 1 98.38 34 GLY B CA 1
ATOM 1534 C C . GLY B 1 34 ? 1.262 19.531 9.664 1 98.38 34 GLY B C 1
ATOM 1535 O O . GLY B 1 34 ? 0.403 19.516 10.547 1 98.38 34 GLY B O 1
ATOM 1536 N N . GLN B 1 35 ? 0.986 19.312 8.414 1 98.38 35 GLN B N 1
ATOM 1537 C CA . GLN B 1 35 ? -0.339 18.906 7.953 1 98.38 35 GLN B CA 1
ATOM 1538 C C . GLN B 1 35 ? -0.408 17.406 7.738 1 98.38 35 GLN B C 1
ATOM 1540 O O . GLN B 1 35 ? -1.358 16.906 7.137 1 98.38 35 GLN B O 1
ATOM 1545 N N . VAL B 1 36 ? 0.595 16.719 8.18 1 98.94 36 VAL B N 1
ATOM 1546 C CA . VAL B 1 36 ? 0.688 15.266 8.031 1 98.94 36 VAL B CA 1
ATOM 1547 C C . VAL B 1 36 ? 0.695 14.602 9.406 1 98.94 36 VAL B C 1
ATOM 1549 O O . VAL B 1 36 ? -0.044 13.648 9.648 1 98.94 36 VAL B O 1
ATOM 1552 N N . PHE B 1 37 ? 1.504 15.133 10.328 1 98.94 37 PHE B N 1
ATOM 1553 C CA . PHE B 1 37 ? 1.722 14.539 11.648 1 98.94 37 PHE B CA 1
ATOM 1554 C C . PHE B 1 37 ? 1.142 15.43 12.742 1 98.94 37 PHE B C 1
ATOM 1556 O O . PHE B 1 37 ? 1.063 16.641 12.586 1 98.94 37 PHE B O 1
ATOM 1563 N N . VAL B 1 38 ? 0.796 14.82 13.852 1 98.88 38 VAL B N 1
ATOM 1564 C CA . VAL B 1 38 ? 0.574 15.578 15.078 1 98.88 38 VAL B CA 1
ATOM 1565 C C . VAL B 1 38 ? 1.913 16.016 15.664 1 98.88 38 VAL B C 1
ATOM 1567 O O . VAL B 1 38 ? 2.949 15.414 15.391 1 98.88 38 VAL B O 1
ATOM 1570 N N . PRO B 1 39 ? 1.897 17.031 16.531 1 98.69 39 PRO B N 1
ATOM 1571 C CA . PRO B 1 39 ? 3.15 17.562 17.078 1 98.69 39 PRO B CA 1
ATOM 1572 C C . PRO B 1 39 ? 3.928 16.531 17.891 1 98.69 39 PRO B C 1
ATOM 1574 O O . PRO B 1 39 ? 5.16 16.531 17.875 1 98.69 39 PRO B O 1
ATOM 1577 N N . ASP B 1 40 ? 3.223 15.625 18.594 1 98.75 40 ASP B N 1
ATOM 1578 C CA . ASP B 1 40 ? 3.885 14.641 19.438 1 98.75 40 ASP B CA 1
ATOM 1579 C C . ASP B 1 40 ? 3.896 13.266 18.766 1 98.75 40 ASP B C 1
ATOM 1581 O O . ASP B 1 40 ? 3.791 12.234 19.438 1 98.75 40 ASP B O 1
ATOM 1585 N N . VAL B 1 41 ? 4.031 13.211 17.484 1 98.88 41 VAL B N 1
ATOM 1586 C CA . VAL B 1 41 ? 4.078 11.969 16.734 1 98.88 41 VAL B CA 1
ATOM 1587 C C . VAL B 1 41 ? 5.188 11.07 17.281 1 98.88 41 VAL B C 1
ATOM 1589 O O . VAL B 1 41 ? 6.25 11.555 17.672 1 98.88 41 VAL B O 1
ATOM 1592 N N . GLU B 1 42 ? 4.934 9.812 17.312 1 98.88 42 GLU B N 1
ATOM 1593 C CA . GLU B 1 42 ? 5.938 8.773 17.531 1 98.88 42 GLU B CA 1
ATOM 1594 C C . GLU B 1 42 ? 6.309 8.078 16.234 1 98.88 42 GLU B C 1
ATOM 1596 O O . GLU B 1 42 ? 5.449 7.488 15.57 1 98.88 42 GLU B O 1
ATOM 1601 N N . ALA B 1 43 ? 7.574 8.133 15.875 1 98.75 43 ALA B N 1
ATOM 1602 C CA . ALA B 1 43 ? 7.965 7.641 14.562 1 98.75 43 ALA B CA 1
ATOM 1603 C C . ALA B 1 43 ? 9.234 6.793 14.648 1 98.75 43 ALA B C 1
ATOM 1605 O O . ALA B 1 43 ? 10.156 7.125 15.391 1 98.75 43 ALA B O 1
ATOM 1606 N N . ASP B 1 44 ? 9.211 5.707 13.969 1 98.69 44 ASP B N 1
ATOM 1607 C CA . ASP B 1 44 ? 10.352 4.801 13.867 1 98.69 44 ASP B CA 1
ATOM 1608 C C . ASP B 1 44 ? 10.75 4.594 12.406 1 98.69 44 ASP B C 1
ATOM 1610 O O . ASP B 1 44 ? 9.977 4.066 11.609 1 98.69 44 ASP B O 1
ATOM 1614 N N . TYR B 1 45 ? 11.891 5.035 12.047 1 97.62 45 TYR B N 1
ATOM 1615 C CA . TYR B 1 45 ? 12.492 4.852 10.727 1 97.62 45 TYR B CA 1
ATOM 1616 C C . TYR B 1 45 ? 13.727 3.959 10.812 1 97.62 45 TYR B C 1
ATOM 1618 O O . TYR B 1 45 ? 14.359 3.859 11.867 1 97.62 45 TYR B O 1
ATOM 1626 N N . PRO B 1 46 ? 14.039 3.312 9.711 1 94.19 46 PRO B N 1
ATOM 1627 C CA . PRO B 1 46 ? 15.188 2.4 9.742 1 94.19 46 PRO B CA 1
ATOM 1628 C C . PRO B 1 46 ? 16.484 3.098 10.156 1 94.19 46 PRO B C 1
ATOM 1630 O O . PRO B 1 46 ? 17.312 2.508 10.859 1 94.19 46 PRO B O 1
ATOM 1633 N N . PHE B 1 47 ? 16.672 4.336 9.812 1 89.81 47 PHE B N 1
ATOM 1634 C CA . PHE B 1 47 ? 17.938 5 10.102 1 89.81 47 PHE B CA 1
ATOM 1635 C C . PHE B 1 47 ? 17.766 5.992 11.242 1 89.81 47 PHE B C 1
ATOM 1637 O O . PHE B 1 47 ? 18.75 6.586 11.703 1 89.81 47 PHE B O 1
ATOM 1644 N N . ASN B 1 48 ? 16.609 6.301 11.727 1 93.06 48 ASN B N 1
ATOM 1645 C CA . ASN B 1 48 ? 16.25 7.176 12.844 1 93.06 48 ASN B CA 1
ATOM 1646 C C . ASN B 1 48 ? 15.086 6.605 13.648 1 93.06 48 ASN B C 1
ATOM 1648 O O . ASN B 1 48 ? 13.922 6.902 13.367 1 93.06 48 ASN B O 1
ATOM 1652 N N . SER B 1 49 ? 15.398 5.961 14.727 1 95.5 49 SER B N 1
ATOM 1653 C CA . SER B 1 49 ? 14.344 5.277 15.477 1 95.5 49 SER B CA 1
ATOM 1654 C C . SER B 1 49 ? 13.922 6.086 16.688 1 95.5 49 SER B C 1
ATOM 1656 O O . SER B 1 49 ? 14.633 6.992 17.125 1 95.5 49 SER B O 1
ATOM 1658 N N . ASN B 1 50 ? 12.758 5.828 17.109 1 97.31 50 ASN B N 1
ATOM 1659 C CA . ASN B 1 50 ? 12.219 6.301 18.391 1 97.31 50 ASN B CA 1
ATOM 1660 C C . ASN B 1 50 ? 12.133 7.824 18.438 1 97.31 50 ASN B C 1
ATOM 1662 O O . ASN B 1 50 ? 12.5 8.445 19.438 1 97.31 50 ASN B O 1
ATOM 1666 N N . MET B 1 51 ? 11.711 8.422 17.328 1 98.5 51 MET B N 1
ATOM 1667 C CA . MET B 1 51 ? 11.43 9.859 17.328 1 98.5 51 MET B CA 1
ATOM 1668 C C . MET B 1 51 ? 10.094 10.141 18.016 1 98.5 51 MET B C 1
ATOM 1670 O O . MET B 1 51 ? 9.133 9.383 17.844 1 98.5 51 MET B O 1
ATOM 1674 N N . LYS B 1 52 ? 10.078 11.305 18.703 1 98.5 52 LYS B N 1
ATOM 1675 C CA . LYS B 1 52 ? 8.93 11.523 19.578 1 98.5 52 LYS B CA 1
ATOM 1676 C C . LYS B 1 52 ? 8.266 12.867 19.281 1 98.5 52 LYS B C 1
ATOM 1678 O O . LYS B 1 52 ? 7.422 13.328 20.062 1 98.5 52 LYS B O 1
ATOM 1683 N N . SER B 1 53 ? 8.719 13.508 18.203 1 98.69 53 SER B N 1
ATOM 1684 C CA . SER B 1 53 ? 8.117 14.797 17.891 1 98.69 53 SER B CA 1
ATOM 1685 C C . SER B 1 53 ? 8.18 15.102 16.391 1 98.69 53 SER B C 1
ATOM 1687 O O . SER B 1 53 ? 9.047 14.578 15.688 1 98.69 53 SER B O 1
ATOM 1689 N N . LEU B 1 54 ? 7.344 15.977 16 1 98.75 54 LEU B N 1
ATOM 1690 C CA . LEU B 1 54 ? 7.324 16.469 14.625 1 98.75 54 LEU B CA 1
ATOM 1691 C C . LEU B 1 54 ? 8.648 17.141 14.273 1 98.75 54 LEU B C 1
ATOM 1693 O O . LEU B 1 54 ? 9.172 16.953 13.172 1 98.75 54 LEU B O 1
ATOM 1697 N N . ASP B 1 55 ? 9.188 17.875 15.164 1 98.5 55 ASP B N 1
ATOM 1698 C CA . ASP B 1 55 ? 10.445 18.547 14.898 1 98.5 55 ASP B CA 1
ATOM 1699 C C . ASP B 1 55 ? 11.57 17.547 14.641 1 98.5 55 ASP B C 1
ATOM 1701 O O . ASP B 1 55 ? 12.398 17.75 13.75 1 98.5 55 ASP B O 1
ATOM 1705 N N . GLU B 1 56 ? 11.562 16.5 15.43 1 98.56 56 GLU B N 1
ATOM 1706 C CA . GLU B 1 56 ? 12.57 15.461 15.219 1 98.56 56 GLU B CA 1
ATOM 1707 C C . GLU B 1 56 ? 12.398 14.797 13.852 1 98.56 56 GLU B C 1
ATOM 1709 O O . GLU B 1 56 ? 13.391 14.523 13.172 1 98.56 56 GLU B O 1
ATOM 1714 N N . VAL B 1 57 ? 11.18 14.562 13.461 1 98.62 57 VAL B N 1
ATOM 1715 C CA . VAL B 1 57 ? 10.906 13.945 12.172 1 98.62 57 VAL B CA 1
ATOM 1716 C C . VAL B 1 57 ? 11.344 14.891 11.047 1 98.62 57 VAL B C 1
ATOM 1718 O O . VAL B 1 57 ? 12.023 14.469 10.109 1 98.62 57 VAL B O 1
ATOM 1721 N N . LYS B 1 58 ? 10.977 16.156 11.148 1 98.38 58 LYS B N 1
ATOM 1722 C CA . LYS B 1 58 ? 11.375 17.141 10.148 1 98.38 58 LYS B CA 1
ATOM 1723 C C . LYS B 1 58 ? 12.891 17.172 9.984 1 98.38 58 LYS B C 1
ATOM 1725 O O . LYS B 1 58 ? 13.406 17.141 8.867 1 98.38 58 LYS B O 1
ATOM 1730 N N . ASP B 1 59 ? 13.57 17.219 11.109 1 97.88 59 ASP B N 1
ATOM 1731 C CA . ASP B 1 59 ? 15.031 17.297 11.078 1 97.88 59 ASP B CA 1
ATOM 1732 C C . ASP B 1 59 ? 15.648 16.062 10.43 1 97.88 59 ASP B C 1
ATOM 1734 O O . ASP B 1 59 ? 16.562 16.172 9.617 1 97.88 59 ASP B O 1
ATOM 1738 N N . ALA B 1 60 ? 15.164 14.938 10.844 1 97.44 60 ALA B N 1
ATOM 1739 C CA . ALA B 1 60 ? 15.688 13.688 10.297 1 97.44 60 ALA B CA 1
ATOM 1740 C C . ALA B 1 60 ? 15.5 13.633 8.781 1 97.44 60 ALA B C 1
ATOM 1742 O O . ALA B 1 60 ? 16.422 13.25 8.047 1 97.44 60 ALA B O 1
ATOM 1743 N N . ILE B 1 61 ? 14.336 13.984 8.305 1 97.44 61 ILE B N 1
ATOM 1744 C CA . ILE B 1 61 ? 14.016 13.922 6.883 1 97.44 61 ILE B CA 1
ATOM 1745 C C . ILE B 1 61 ? 14.852 14.953 6.125 1 97.44 61 ILE B C 1
ATOM 1747 O O . ILE B 1 61 ? 15.422 14.648 5.074 1 97.44 61 ILE B O 1
ATOM 1751 N N . LYS B 1 62 ? 14.922 16.156 6.645 1 96.56 62 LYS B N 1
ATOM 1752 C CA . LYS B 1 62 ? 15.719 17.219 6.023 1 96.56 62 LYS B CA 1
ATOM 1753 C C . LYS B 1 62 ? 17.172 16.781 5.883 1 96.56 62 LYS B C 1
ATOM 1755 O O . LYS B 1 62 ? 17.781 16.984 4.828 1 96.56 62 LYS B O 1
ATOM 1760 N N . ASN B 1 63 ? 17.703 16.234 6.938 1 95.5 63 ASN B N 1
ATOM 1761 C CA . ASN B 1 63 ? 19.094 15.797 6.922 1 95.5 63 ASN B CA 1
ATOM 1762 C C . ASN B 1 63 ? 19.312 14.688 5.895 1 95.5 63 ASN B C 1
ATOM 1764 O O . ASN B 1 63 ? 20.359 14.656 5.223 1 95.5 63 ASN B O 1
ATOM 1768 N N . ARG B 1 64 ? 18.375 13.82 5.758 1 95 64 ARG B N 1
ATOM 1769 C CA . ARG B 1 64 ? 18.547 12.648 4.906 1 95 64 ARG B CA 1
ATOM 1770 C C . ARG B 1 64 ? 18.266 12.984 3.447 1 95 64 ARG B C 1
ATOM 1772 O O . ARG B 1 64 ? 18.984 12.531 2.551 1 95 64 ARG B O 1
ATOM 1779 N N . LEU B 1 65 ? 17.188 13.789 3.199 1 95.81 65 LEU B N 1
ATOM 1780 C CA . LEU B 1 65 ? 16.703 13.945 1.832 1 95.81 65 LEU B CA 1
ATOM 1781 C C . LEU B 1 65 ? 17.047 15.328 1.286 1 95.81 65 LEU B C 1
ATOM 1783 O O . LEU B 1 65 ? 16.953 15.562 0.079 1 95.81 65 LEU B O 1
ATOM 1787 N N . GLY B 1 66 ? 17.469 16.25 2.102 1 94.25 66 GLY B N 1
ATOM 1788 C CA . GLY B 1 66 ? 17.812 17.609 1.681 1 94.25 66 GLY B CA 1
ATOM 1789 C C . GLY B 1 66 ? 18.766 17.641 0.501 1 94.25 66 GLY B C 1
ATOM 1790 O O . GLY B 1 66 ? 18.5 18.328 -0.492 1 94.25 66 GLY B O 1
ATOM 1791 N N . PRO B 1 67 ? 19.75 16.875 0.458 1 93 67 PRO B N 1
ATOM 1792 C CA . PRO B 1 67 ? 20.812 16.984 -0.552 1 93 67 PRO B CA 1
ATOM 1793 C C . PRO B 1 67 ? 20.484 16.219 -1.831 1 93 67 PRO B C 1
ATOM 1795 O O . PRO B 1 67 ? 21.266 16.266 -2.795 1 93 67 PRO B O 1
ATOM 1798 N N . VAL B 1 68 ? 19.391 15.469 -1.914 1 96 68 VAL B N 1
ATOM 1799 C CA . VAL B 1 68 ? 19.156 14.57 -3.041 1 96 68 VAL B CA 1
ATOM 1800 C C . VAL B 1 68 ? 17.734 14.758 -3.557 1 96 68 VAL B C 1
ATOM 1802 O O . VAL B 1 68 ? 16.797 14.898 -2.771 1 96 68 VAL B O 1
ATOM 1805 N N . ARG B 1 69 ? 17.594 14.828 -4.891 1 97.12 69 ARG B N 1
ATOM 1806 C CA . ARG B 1 69 ? 16.25 14.852 -5.477 1 97.12 69 ARG B CA 1
ATOM 1807 C C . ARG B 1 69 ? 15.594 13.484 -5.387 1 97.12 69 ARG B C 1
ATOM 1809 O O . ARG B 1 69 ? 16.25 12.461 -5.602 1 97.12 69 ARG B O 1
ATOM 1816 N N . THR B 1 70 ? 14.344 13.492 -5.047 1 98.38 70 THR B N 1
ATOM 1817 C CA . THR B 1 70 ? 13.633 12.242 -4.812 1 98.38 70 THR B CA 1
ATOM 1818 C C . THR B 1 70 ? 12.281 12.242 -5.527 1 98.38 70 THR B C 1
ATOM 1820 O O . THR B 1 70 ? 11.812 13.289 -5.969 1 98.38 70 THR B O 1
ATOM 1823 N N . HIS B 1 71 ? 11.688 11.086 -5.715 1 98.75 71 HIS B N 1
ATOM 1824 C CA . HIS B 1 71 ? 10.336 10.844 -6.203 1 98.75 71 HIS B CA 1
ATOM 1825 C C . HIS B 1 71 ? 9.695 9.648 -5.5 1 98.75 71 HIS B C 1
ATOM 1827 O O . HIS B 1 71 ? 10.156 8.516 -5.648 1 98.75 71 HIS B O 1
ATOM 1833 N N . HIS B 1 72 ? 8.719 9.93 -4.668 1 98.75 72 HIS B N 1
ATOM 1834 C CA . HIS B 1 72 ? 8.039 8.875 -3.926 1 98.75 72 HIS B CA 1
ATOM 1835 C C . HIS B 1 72 ? 6.719 8.492 -4.59 1 98.75 72 HIS B C 1
ATOM 1837 O O . HIS B 1 72 ? 5.91 9.367 -4.914 1 98.75 72 HIS B O 1
ATOM 1843 N N . SER B 1 73 ? 6.5 7.215 -4.805 1 98.75 73 SER B N 1
ATOM 1844 C CA . SER B 1 73 ? 5.273 6.645 -5.352 1 98.75 73 SER B CA 1
ATOM 1845 C C . SER B 1 73 ? 4.574 5.754 -4.328 1 98.75 73 SER B C 1
ATOM 1847 O O . SER B 1 73 ? 5.18 4.82 -3.797 1 98.75 73 SER B O 1
ATOM 1849 N N . LEU B 1 74 ? 3.34 6.133 -4.039 1 98.88 74 LEU B N 1
ATOM 1850 C CA . LEU B 1 74 ? 2.504 5.301 -3.182 1 98.88 74 LEU B CA 1
ATOM 1851 C C . LEU B 1 74 ? 1.691 4.309 -4.008 1 98.88 74 LEU B C 1
ATOM 1853 O O . LEU B 1 74 ? 1.172 4.66 -5.07 1 98.88 74 LEU B O 1
ATOM 1857 N N . THR B 1 75 ? 1.622 3.053 -3.588 1 98.38 75 THR B N 1
ATOM 1858 C CA . THR B 1 75 ? 1.007 2.016 -4.406 1 98.38 75 THR B CA 1
ATOM 1859 C C . THR B 1 75 ? -0.011 1.218 -3.598 1 98.38 75 THR B C 1
ATOM 1861 O O . THR B 1 75 ? -1.107 1.706 -3.314 1 98.38 75 THR B O 1
ATOM 1864 N N . THR B 1 76 ? 0.341 -0.028 -3.154 1 98.81 76 THR B N 1
ATOM 1865 C CA . THR B 1 76 ? -0.527 -0.908 -2.379 1 98.81 76 THR B CA 1
ATOM 1866 C C . THR B 1 76 ? -0.882 -0.273 -1.038 1 98.81 76 THR B C 1
ATOM 1868 O O . THR B 1 76 ? 0.001 0.182 -0.308 1 98.81 76 THR B O 1
ATOM 1871 N N . GLN B 1 77 ? -2.201 -0.181 -0.769 1 98.88 77 GLN B N 1
ATOM 1872 C CA . GLN B 1 77 ? -2.615 0.512 0.446 1 98.88 77 GLN B CA 1
ATOM 1873 C C . GLN B 1 77 ? -3.861 -0.131 1.049 1 98.88 77 GLN B C 1
ATOM 1875 O O . GLN B 1 77 ? -4.793 -0.488 0.325 1 98.88 77 GLN B O 1
ATOM 1880 N N . THR B 1 78 ? -3.877 -0.282 2.342 1 98.88 78 THR B N 1
ATOM 1881 C CA . THR B 1 78 ? -5.09 -0.594 3.094 1 98.88 78 THR B CA 1
ATOM 1882 C C . THR B 1 78 ? -5.395 0.505 4.105 1 98.88 78 THR B C 1
ATOM 1884 O O . THR B 1 78 ? -4.48 1.083 4.699 1 98.88 78 THR B O 1
ATOM 1887 N N . ILE B 1 79 ? -6.66 0.806 4.254 1 98.94 79 ILE B N 1
ATOM 1888 C CA . ILE B 1 79 ? -7.18 1.703 5.281 1 98.94 79 ILE B CA 1
ATOM 1889 C C . ILE B 1 79 ? -8.258 0.988 6.094 1 98.94 79 ILE B C 1
ATOM 1891 O O . ILE B 1 79 ? -9.266 0.544 5.543 1 98.94 79 ILE B O 1
ATOM 1895 N N . THR B 1 80 ? -8.023 0.845 7.406 1 98.81 80 THR B N 1
ATOM 1896 C CA . THR B 1 80 ? -9 0.273 8.32 1 98.81 80 THR B CA 1
ATOM 1897 C C . THR B 1 80 ? -9.273 1.223 9.484 1 98.81 80 THR B C 1
ATOM 1899 O O . THR B 1 80 ? -8.344 1.845 10.016 1 98.81 80 THR B O 1
ATOM 1902 N N . PHE B 1 81 ? -10.531 1.322 9.828 1 98.62 81 PHE B N 1
ATOM 1903 C CA . PHE B 1 81 ? -10.938 2.266 10.859 1 98.62 81 PHE B CA 1
ATOM 1904 C C . PHE B 1 81 ? -11.156 1.548 12.188 1 98.62 81 PHE B C 1
ATOM 1906 O O . PHE B 1 81 ? -11.508 0.365 12.211 1 98.62 81 PHE B O 1
ATOM 1913 N N . GLY B 1 82 ? -10.852 2.279 13.25 1 97.44 82 GLY B N 1
ATOM 1914 C CA . GLY B 1 82 ? -11.25 1.814 14.57 1 97.44 82 GLY B CA 1
ATOM 1915 C C . GLY B 1 82 ? -12.758 1.811 14.773 1 97.44 82 GLY B C 1
ATOM 1916 O O . GLY B 1 82 ? -13.5 2.355 13.953 1 97.44 82 GLY B O 1
ATOM 1917 N N . SER B 1 83 ? -13.172 1.299 15.875 1 94.12 83 SER B N 1
ATOM 1918 C CA . SER B 1 83 ? -14.586 1.094 16.141 1 94.12 83 SER B CA 1
ATOM 1919 C C . SER B 1 83 ? -15.328 2.424 16.266 1 94.12 83 SER B C 1
ATOM 1921 O O . SER B 1 83 ? -16.516 2.512 15.938 1 94.12 83 SER B O 1
ATOM 1923 N N . ASP B 1 84 ? -14.656 3.486 16.688 1 93.69 84 ASP B N 1
ATOM 1924 C CA . ASP B 1 84 ? -15.336 4.766 16.859 1 93.69 84 ASP B CA 1
ATOM 1925 C C . ASP B 1 84 ? -15.172 5.645 15.617 1 93.69 84 ASP B C 1
ATOM 1927 O O . ASP B 1 84 ? -15.602 6.805 15.617 1 93.69 84 ASP B O 1
ATOM 1931 N N . ALA B 1 85 ? -14.492 5.141 14.625 1 97 85 ALA B N 1
ATOM 1932 C CA . ALA B 1 85 ? -14.266 5.82 13.352 1 97 85 ALA B CA 1
ATOM 1933 C C . ALA B 1 85 ? -13.453 7.094 13.539 1 97 85 ALA B C 1
ATOM 1935 O O . ALA B 1 85 ? -13.5 8 12.711 1 97 85 ALA B O 1
ATOM 1936 N N . LYS B 1 86 ? -12.742 7.199 14.68 1 98.12 86 LYS B N 1
ATOM 1937 C CA . LYS B 1 86 ? -11.938 8.383 14.953 1 98.12 86 LYS B CA 1
ATOM 1938 C C . LYS B 1 86 ? -10.445 8.07 14.867 1 98.12 86 LYS B C 1
ATOM 1940 O O . LYS B 1 86 ? -9.609 8.945 15.094 1 98.12 86 LYS B O 1
ATOM 1945 N N . THR B 1 87 ? -10.148 6.82 14.68 1 98.75 87 THR B N 1
ATOM 1946 C CA . THR B 1 87 ? -8.797 6.352 14.398 1 98.75 87 THR B CA 1
ATOM 1947 C C . THR B 1 87 ? -8.781 5.449 13.164 1 98.75 87 THR B C 1
ATOM 1949 O O . THR B 1 87 ? -9.812 4.902 12.773 1 98.75 87 THR B O 1
ATOM 1952 N N . ALA B 1 88 ? -7.684 5.375 12.539 1 98.88 88 ALA B N 1
ATOM 1953 C CA . ALA B 1 88 ? -7.5 4.484 11.391 1 98.88 88 ALA B CA 1
ATOM 1954 C C . ALA B 1 88 ? -6.074 3.949 11.336 1 98.88 88 ALA B C 1
ATOM 1956 O O . ALA B 1 88 ? -5.129 4.633 11.742 1 98.88 88 ALA B O 1
ATOM 1957 N N . GLN B 1 89 ? -5.938 2.775 10.898 1 98.88 89 GLN B N 1
ATOM 1958 C CA . GLN B 1 89 ? -4.652 2.186 10.523 1 98.88 89 GLN B CA 1
ATOM 1959 C C . GLN B 1 89 ? -4.5 2.119 9.008 1 98.88 89 GLN B C 1
ATOM 1961 O O . GLN B 1 89 ? -5.398 1.652 8.312 1 98.88 89 GLN B O 1
ATOM 1966 N N . VAL B 1 90 ? -3.389 2.627 8.562 1 98.94 90 VAL B N 1
ATOM 1967 C CA . VAL B 1 90 ? -3.125 2.688 7.129 1 98.94 90 VAL B CA 1
ATOM 1968 C C . VAL B 1 90 ? -1.767 2.059 6.828 1 98.94 90 VAL B C 1
ATOM 1970 O O . VAL B 1 90 ? -0.752 2.445 7.414 1 98.94 90 VAL B O 1
ATOM 1973 N N . MET B 1 91 ? -1.757 1.051 6.062 1 98.94 91 MET B N 1
ATOM 1974 C CA . MET B 1 91 ? -0.516 0.503 5.523 1 98.94 91 MET B CA 1
ATOM 1975 C C . MET B 1 91 ? -0.356 0.872 4.051 1 98.94 91 MET B C 1
ATOM 1977 O O . MET B 1 91 ? -1.232 0.582 3.234 1 98.94 91 MET B O 1
ATOM 1981 N N . THR B 1 92 ? 0.723 1.538 3.727 1 98.94 92 THR B N 1
ATOM 1982 C CA . THR B 1 92 ? 0.952 2.025 2.371 1 98.94 92 THR B CA 1
ATOM 1983 C C . THR B 1 92 ? 2.322 1.587 1.863 1 98.94 92 THR B C 1
ATOM 1985 O O . THR B 1 92 ? 3.35 1.938 2.449 1 98.94 92 THR B O 1
ATOM 1988 N N . TYR B 1 93 ? 2.348 0.843 0.769 1 98.94 93 TYR B N 1
ATOM 1989 C CA . TYR B 1 93 ? 3.604 0.521 0.1 1 98.94 93 TYR B CA 1
ATOM 1990 C C . TYR B 1 93 ? 4.129 1.721 -0.678 1 98.94 93 TYR B C 1
ATOM 1992 O O . TYR B 1 93 ? 3.35 2.51 -1.217 1 98.94 93 TYR B O 1
ATOM 2000 N N . PHE B 1 94 ? 5.461 1.817 -0.69 1 98.88 94 PHE B N 1
ATOM 2001 C CA . PHE B 1 94 ? 6.043 2.918 -1.449 1 98.88 94 PHE B CA 1
ATOM 2002 C C . PHE B 1 94 ? 7.273 2.453 -2.223 1 98.88 94 PHE B C 1
ATOM 2004 O O . PHE B 1 94 ? 7.883 1.44 -1.876 1 98.88 94 PHE B O 1
ATOM 2011 N N . GLN B 1 95 ? 7.523 3.107 -3.328 1 98.69 95 GLN B N 1
ATOM 2012 C CA . GLN B 1 95 ? 8.812 3.188 -4.012 1 98.69 95 GLN B CA 1
ATOM 2013 C C . GLN B 1 95 ? 9.383 4.602 -3.936 1 98.69 95 GLN B C 1
ATOM 2015 O O . GLN B 1 95 ? 8.766 5.555 -4.402 1 98.69 95 GLN B O 1
ATOM 2020 N N . GLY B 1 96 ? 10.484 4.75 -3.287 1 98.62 96 GLY B N 1
ATOM 2021 C CA . GLY B 1 96 ? 11.188 6.02 -3.217 1 98.62 96 GLY B CA 1
ATOM 2022 C C . GLY B 1 96 ? 12.461 6.035 -4.035 1 98.62 96 GLY B C 1
ATOM 2023 O O . GLY B 1 96 ? 13.438 5.352 -3.703 1 98.62 96 GLY B O 1
ATOM 2024 N N . VAL B 1 97 ? 12.453 6.848 -5.047 1 98.56 97 VAL B N 1
ATOM 2025 C CA . VAL B 1 97 ? 13.617 6.922 -5.918 1 98.56 97 VAL B CA 1
ATOM 2026 C C . VAL B 1 97 ? 14.469 8.133 -5.551 1 98.56 97 VAL B C 1
ATOM 2028 O O . VAL B 1 97 ? 13.938 9.234 -5.348 1 98.56 97 VAL B O 1
ATOM 2031 N N . HIS B 1 98 ? 15.711 7.91 -5.363 1 98.25 98 HIS B N 1
ATOM 2032 C CA . HIS B 1 98 ? 16.734 8.938 -5.172 1 98.25 98 HIS B CA 1
ATOM 2033 C C . HIS B 1 98 ? 17.594 9.094 -6.422 1 98.25 98 HIS B C 1
ATOM 2035 O O . HIS B 1 98 ? 18.078 8.102 -6.973 1 98.25 98 HIS B O 1
ATOM 2041 N N . PHE B 1 99 ? 17.797 10.305 -6.836 1 98 99 PHE B N 1
ATOM 2042 C CA . PHE B 1 99 ? 18.469 10.523 -8.109 1 98 99 PHE B CA 1
ATOM 2043 C C . PHE B 1 99 ? 19.891 11.023 -7.891 1 98 99 PHE B C 1
ATOM 2045 O O . PHE B 1 99 ? 20.125 11.961 -7.121 1 98 99 PHE B O 1
ATOM 2052 N N . GLY B 1 100 ? 20.797 10.43 -8.562 1 95.31 100 GLY B N 1
ATOM 2053 C CA . GLY B 1 100 ? 22.203 10.797 -8.453 1 95.31 100 GLY B CA 1
ATOM 2054 C C . GLY B 1 100 ? 22.516 12.164 -9.047 1 95.31 100 GLY B C 1
ATOM 2055 O O . GLY B 1 100 ? 21.797 12.633 -9.93 1 95.31 100 GLY B O 1
ATOM 2056 N N . GLN B 1 101 ? 23.562 12.742 -8.516 1 94.25 101 GLN B N 1
ATOM 2057 C CA . GLN B 1 101 ? 24.078 14.016 -8.992 1 94.25 101 GLN B CA 1
ATOM 2058 C C . GLN B 1 101 ? 25.594 13.969 -9.188 1 94.25 101 GLN B C 1
ATOM 2060 O O . GLN B 1 101 ? 26.25 13.023 -8.734 1 94.25 101 GLN B O 1
ATOM 2065 N N . GLY B 1 102 ? 26.078 14.977 -9.977 1 93.81 102 GLY B N 1
ATOM 2066 C CA . GLY B 1 102 ? 27.516 15.016 -10.18 1 93.81 102 GLY B CA 1
ATOM 2067 C C . GLY B 1 102 ? 28.078 13.727 -10.75 1 93.81 102 GLY B C 1
ATOM 2068 O O . GLY B 1 102 ? 27.625 13.242 -11.781 1 93.81 102 GLY B O 1
ATOM 2069 N N . PRO B 1 103 ? 29 13.086 -9.891 1 93.88 103 PRO B N 1
ATOM 2070 C CA . PRO B 1 103 ? 29.625 11.844 -10.359 1 93.88 103 PRO B CA 1
ATOM 2071 C C . PRO B 1 103 ? 28.609 10.703 -10.5 1 93.88 103 PRO B C 1
ATOM 2073 O O . PRO B 1 103 ? 28.922 9.68 -11.117 1 93.88 103 PRO B O 1
ATOM 2076 N N . HIS B 1 104 ? 27.484 10.945 -9.977 1 95.5 104 HIS B N 1
ATOM 2077 C CA . HIS B 1 104 ? 26.484 9.883 -9.984 1 95.5 104 HIS B CA 1
ATOM 2078 C C . HIS B 1 104 ? 25.312 10.242 -10.898 1 95.5 104 HIS B C 1
ATOM 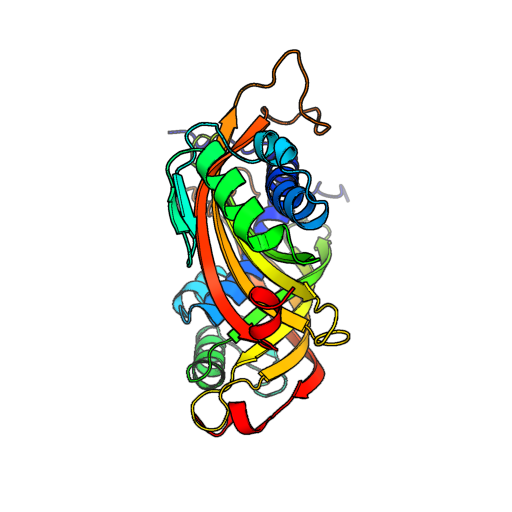2080 O O . HIS B 1 104 ? 24.25 9.609 -10.828 1 95.5 104 HIS B O 1
ATOM 2086 N N . GLU B 1 105 ? 25.5 11.164 -11.695 1 94.88 105 GLU B N 1
ATOM 2087 C CA . GLU B 1 105 ? 24.469 11.531 -12.648 1 94.88 105 GLU B CA 1
ATOM 2088 C C . GLU B 1 105 ? 24.062 10.336 -13.5 1 94.88 105 GLU B C 1
ATOM 2090 O O . GLU B 1 105 ? 24.906 9.562 -13.945 1 94.88 105 GLU B O 1
ATOM 2095 N N . GLY B 1 106 ? 22.688 10.18 -13.695 1 95.62 106 GLY B N 1
ATOM 2096 C CA . GLY B 1 106 ? 22.172 9.094 -14.508 1 95.62 106 GLY B CA 1
ATOM 2097 C C . GLY B 1 106 ? 21.906 7.824 -13.719 1 95.62 106 GLY B C 1
ATOM 2098 O O . GLY B 1 106 ? 21.312 6.871 -14.242 1 95.62 106 GLY B O 1
ATOM 2099 N N . LYS B 1 107 ? 22.344 7.766 -12.492 1 96.62 107 LYS B N 1
ATOM 2100 C CA . LYS B 1 107 ? 22.109 6.625 -11.617 1 96.62 107 LYS B CA 1
ATOM 2101 C C . LYS B 1 107 ? 20.938 6.891 -10.664 1 96.62 107 LYS B C 1
ATOM 2103 O O . LYS B 1 107 ? 20.516 8.039 -10.508 1 96.62 107 LYS B O 1
ATOM 2108 N N . MET B 1 108 ? 20.406 5.809 -10.125 1 97.31 108 MET B N 1
ATOM 2109 C CA . MET B 1 108 ? 19.344 5.949 -9.133 1 97.31 108 MET B CA 1
ATOM 2110 C C . MET B 1 108 ? 19.469 4.898 -8.039 1 97.31 108 MET B C 1
ATOM 2112 O O . MET B 1 108 ? 20.188 3.908 -8.203 1 97.31 108 MET B O 1
ATOM 2116 N N . LEU B 1 109 ? 18.953 5.223 -6.914 1 97.69 109 LEU B N 1
ATOM 2117 C CA . LEU B 1 109 ? 18.703 4.312 -5.805 1 97.69 109 LEU B CA 1
ATOM 2118 C C . LEU B 1 109 ? 17.219 4.25 -5.484 1 97.69 109 LEU B C 1
ATOM 2120 O O . LEU B 1 109 ? 16.609 5.27 -5.137 1 97.69 109 LEU B O 1
ATOM 2124 N N . CYS B 1 110 ? 16.625 3.064 -5.645 1 98 110 CYS B N 1
ATOM 2125 C CA . CYS B 1 110 ? 15.211 2.898 -5.332 1 98 110 CYS B CA 1
ATOM 2126 C C . CYS B 1 110 ? 15.031 2.111 -4.039 1 98 110 CYS B C 1
ATOM 2128 O O . CYS B 1 110 ? 15.516 0.986 -3.918 1 98 110 CYS B O 1
ATOM 2130 N N . ALA B 1 111 ? 14.359 2.75 -3.109 1 98.19 111 ALA B N 1
ATOM 2131 C CA . ALA B 1 111 ? 13.953 2.072 -1.88 1 98.19 111 ALA B CA 1
ATOM 2132 C C . ALA B 1 111 ? 12.516 1.58 -1.972 1 98.19 111 ALA B C 1
ATOM 2134 O O . ALA B 1 111 ? 11.609 2.352 -2.297 1 98.19 111 ALA B O 1
ATOM 2135 N N . TYR B 1 112 ? 12.367 0.282 -1.74 1 98.62 112 TYR B N 1
ATOM 2136 C CA . TYR B 1 112 ? 11.047 -0.328 -1.593 1 98.62 112 TYR B CA 1
ATOM 2137 C C . TYR B 1 112 ? 10.703 -0.525 -0.122 1 98.62 112 TYR B C 1
ATOM 2139 O O . TYR B 1 112 ? 11.547 -0.956 0.669 1 98.62 112 TYR B O 1
ATOM 2147 N N . GLY B 1 113 ? 9.508 -0.231 0.253 1 98.69 113 GLY B N 1
ATOM 2148 C CA . GLY B 1 113 ? 9.102 -0.431 1.637 1 98.69 113 GLY B CA 1
ATOM 2149 C C . GLY B 1 113 ? 7.645 -0.099 1.887 1 98.69 113 GLY B C 1
ATOM 2150 O O . GLY B 1 113 ? 6.844 -0.066 0.953 1 98.69 113 GLY B O 1
ATOM 2151 N N . LYS B 1 114 ? 7.312 0.042 3.193 1 98.81 114 LYS B N 1
ATOM 2152 C CA . LYS B 1 114 ? 5.945 0.387 3.568 1 98.81 114 LYS B CA 1
ATOM 2153 C C . LYS B 1 114 ? 5.926 1.33 4.766 1 98.81 114 LYS B C 1
ATOM 2155 O O . LYS B 1 114 ? 6.824 1.291 5.609 1 98.81 114 LYS B O 1
ATOM 2160 N N . TYR B 1 115 ? 4.902 2.205 4.738 1 98.88 115 TYR B N 1
ATOM 2161 C CA . TYR B 1 115 ? 4.484 2.982 5.898 1 98.88 115 TYR B CA 1
ATOM 2162 C C . TYR B 1 115 ? 3.367 2.275 6.656 1 98.88 115 TYR B C 1
ATOM 2164 O O . TYR B 1 115 ? 2.367 1.867 6.059 1 98.88 115 TYR B O 1
ATOM 2172 N N . THR B 1 116 ? 3.557 2.068 7.934 1 98.88 116 THR B N 1
ATOM 2173 C CA . THR B 1 116 ? 2.477 1.681 8.836 1 98.88 116 THR B CA 1
ATOM 2174 C C . THR B 1 116 ? 2.094 2.838 9.75 1 98.88 116 THR B C 1
ATOM 2176 O O . THR B 1 116 ? 2.867 3.223 10.633 1 98.88 116 THR B O 1
ATOM 2179 N N . ASP B 1 117 ? 0.903 3.348 9.531 1 98.94 117 ASP B N 1
ATOM 2180 C CA . ASP B 1 117 ? 0.497 4.598 10.172 1 98.94 117 ASP B CA 1
ATOM 2181 C C . ASP B 1 117 ? -0.726 4.383 11.062 1 98.94 117 ASP B C 1
ATOM 2183 O O . ASP B 1 117 ? -1.647 3.652 10.695 1 98.94 117 ASP B O 1
ATOM 2187 N N . ASN B 1 118 ? -0.696 4.953 12.18 1 98.94 118 ASN B N 1
ATOM 2188 C CA . ASN B 1 118 ? -1.879 5.184 13 1 98.94 118 ASN B CA 1
ATOM 2189 C C . ASN B 1 118 ? -2.332 6.637 12.938 1 98.94 118 ASN B C 1
ATOM 2191 O O . ASN B 1 118 ? -1.586 7.543 13.312 1 98.94 118 ASN B O 1
ATOM 2195 N N . LEU B 1 119 ? -3.553 6.844 12.414 1 98.94 119 LEU B N 1
ATOM 2196 C CA . LEU B 1 119 ? -4.066 8.203 12.266 1 98.94 119 LEU B CA 1
ATOM 2197 C C . LEU B 1 119 ? -5.16 8.484 13.297 1 98.94 119 LEU B C 1
ATOM 2199 O O . LEU B 1 119 ? -5.832 7.559 13.758 1 98.94 119 LEU B O 1
ATOM 2203 N N . VAL B 1 120 ? -5.246 9.742 13.594 1 98.94 120 VAL B N 1
ATOM 2204 C CA . VAL B 1 120 ? -6.273 10.211 14.516 1 98.94 120 VAL B CA 1
ATOM 2205 C C . VAL B 1 120 ? -7.066 11.352 13.875 1 98.94 120 VAL B C 1
ATOM 2207 O O . VAL B 1 120 ? -6.52 12.133 13.102 1 98.94 120 VAL B O 1
ATOM 2210 N N . LEU B 1 121 ? -8.258 11.391 14.203 1 98.81 121 LEU B N 1
ATOM 2211 C CA . LEU B 1 121 ? -9.164 12.461 13.789 1 98.81 121 LEU B CA 1
ATOM 2212 C C . LEU B 1 121 ? -9.102 13.633 14.766 1 98.81 121 LEU B C 1
ATOM 2214 O O . LEU B 1 121 ? -9.188 13.445 15.977 1 98.81 121 LEU B O 1
ATOM 2218 N N . GLN B 1 122 ? -8.93 14.781 14.18 1 98.62 122 GLN B N 1
ATOM 2219 C CA . GLN B 1 122 ? -8.992 16.016 14.953 1 98.62 122 GLN B CA 1
ATOM 2220 C C . GLN B 1 122 ? -10.102 16.938 14.438 1 98.62 122 GLN B C 1
ATOM 2222 O O . GLN B 1 122 ? -10.547 16.797 13.297 1 98.62 122 GLN B O 1
ATOM 2227 N N . GLU B 1 123 ? -10.477 17.812 15.227 1 97.44 123 GLU B N 1
ATOM 2228 C CA . GLU B 1 123 ? -11.484 18.781 14.82 1 97.44 123 GLU B CA 1
ATOM 2229 C C . GLU B 1 123 ? -10.914 19.766 13.805 1 97.44 123 GLU B C 1
ATOM 2231 O O . GLU B 1 123 ? -9.781 20.234 13.945 1 97.44 123 GLU B O 1
ATOM 2236 N N . ALA B 1 124 ? -11.742 20.062 12.805 1 97.19 124 ALA B N 1
ATOM 2237 C CA . ALA B 1 124 ? -11.352 21.109 11.859 1 97.19 124 ALA B CA 1
ATOM 2238 C C . ALA B 1 124 ? -11.391 22.484 12.516 1 97.19 124 ALA B C 1
ATOM 2240 O O . ALA B 1 124 ? -12.312 22.797 13.273 1 97.19 124 ALA B O 1
ATOM 2241 N N . GLN B 1 125 ? -10.422 23.281 12.266 1 94.12 125 GLN B N 1
ATOM 2242 C CA . GLN B 1 125 ? -10.391 24.656 12.781 1 94.12 125 GLN B CA 1
ATOM 2243 C C . GLN B 1 125 ? -11.039 25.625 11.805 1 94.12 125 GLN B C 1
ATOM 2245 O O . GLN B 1 125 ? -10.758 25.594 10.609 1 94.12 125 GLN B O 1
ATOM 2250 N N . ASN B 1 126 ? -11.938 26.484 12.273 1 94.19 126 ASN B N 1
ATOM 2251 C CA . ASN B 1 126 ? -12.602 27.516 11.5 1 94.19 126 ASN B CA 1
ATOM 2252 C C . ASN B 1 126 ? -13.297 26.938 10.273 1 94.19 126 ASN B C 1
ATOM 2254 O O . ASN B 1 126 ? -13.32 27.562 9.211 1 94.19 126 ASN B O 1
ATOM 2258 N N . GLY B 1 127 ? -13.625 25.719 10.281 1 93.19 127 GLY B N 1
ATOM 2259 C CA . GLY B 1 127 ? -14.375 25.078 9.203 1 93.19 127 GLY B CA 1
ATOM 2260 C C . GLY B 1 127 ? -13.508 24.688 8.023 1 93.19 127 GLY B C 1
ATOM 2261 O O . GLY B 1 127 ? -14.016 24.438 6.93 1 93.19 127 GLY B O 1
ATOM 2262 N N . ASP B 1 128 ? -12.266 24.641 8.195 1 96.19 128 ASP B N 1
ATOM 2263 C CA . ASP B 1 128 ? -11.344 24.266 7.129 1 96.19 128 ASP B CA 1
ATOM 2264 C C . ASP B 1 128 ? -11.031 22.766 7.172 1 96.19 128 ASP B C 1
ATOM 2266 O O . ASP B 1 128 ? -10.312 22.297 8.062 1 96.19 128 ASP B O 1
ATOM 2270 N N . PHE B 1 129 ? -11.531 22.078 6.246 1 97.75 129 PHE B N 1
ATOM 2271 C CA . PHE B 1 129 ? -11.352 20.641 6.168 1 97.75 129 PHE B CA 1
ATOM 2272 C C . PHE B 1 129 ? -10.273 20.281 5.148 1 97.75 129 PHE B C 1
ATOM 2274 O O . PHE B 1 129 ? -10.273 19.172 4.605 1 97.75 129 PHE B O 1
ATOM 2281 N N . GLU B 1 130 ? -9.5 21.266 4.863 1 97.56 130 GLU B N 1
ATOM 2282 C CA . GLU B 1 130 ? -8.352 21.125 3.984 1 97.56 130 GLU B CA 1
ATOM 2283 C C . GLU B 1 130 ? -8.766 20.594 2.615 1 97.56 130 GLU B C 1
ATOM 2285 O O . GLU B 1 130 ? -8.133 19.672 2.082 1 97.56 130 GLU B O 1
ATOM 2290 N N . GLY B 1 131 ? -9.859 21 2.104 1 98.12 131 GLY B N 1
ATOM 2291 C CA . GLY B 1 131 ? -10.312 20.703 0.753 1 98.12 131 GLY B CA 1
ATOM 2292 C C . GLY B 1 131 ? -11.234 19.5 0.68 1 98.12 131 GLY B C 1
ATOM 2293 O O . GLY B 1 131 ? -11.664 19.109 -0.406 1 98.12 131 GLY B O 1
ATOM 2294 N N . VAL B 1 132 ? -11.508 18.844 1.789 1 98.44 132 VAL B N 1
ATOM 2295 C CA . VAL B 1 132 ? -12.43 17.719 1.812 1 98.44 132 VAL B CA 1
ATOM 2296 C C . VAL B 1 132 ? -13.648 18.062 2.664 1 98.44 132 VAL B C 1
ATOM 2298 O O . VAL B 1 132 ? -13.906 17.422 3.686 1 98.44 132 VAL B O 1
ATOM 2301 N N . GLN B 1 133 ? -14.383 19.047 2.148 1 98.12 133 GLN B N 1
ATOM 2302 C CA . GLN B 1 133 ? -15.578 19.484 2.857 1 98.12 133 GLN B CA 1
ATOM 2303 C C . GLN B 1 133 ? -16.562 18.328 3.031 1 98.12 133 GLN B C 1
ATOM 2305 O O . GLN B 1 133 ? -16.844 17.609 2.078 1 98.12 133 GLN B O 1
ATOM 2310 N N . GLY B 1 134 ? -17.016 18.156 4.266 1 97.62 134 GLY B N 1
ATOM 2311 C CA . GLY B 1 134 ? -17.922 17.062 4.574 1 97.62 134 GLY B CA 1
ATOM 2312 C C . GLY B 1 134 ? -17.25 15.93 5.328 1 97.62 134 GLY B C 1
ATOM 2313 O O . GLY B 1 134 ? -17.938 15.062 5.875 1 97.62 134 GLY B O 1
ATOM 2314 N N . ALA B 1 135 ? -15.938 15.945 5.332 1 98.5 135 ALA B N 1
ATOM 2315 C CA . ALA B 1 135 ? -15.242 14.977 6.172 1 98.5 135 ALA B CA 1
ATOM 2316 C C . ALA B 1 135 ? -15.586 15.18 7.645 1 98.5 135 ALA B C 1
ATOM 2318 O O . ALA B 1 135 ? -16.156 16.203 8.023 1 98.5 135 ALA B O 1
ATOM 2319 N N . SER B 1 136 ? -15.211 14.242 8.477 1 98.25 136 SER B N 1
ATOM 2320 C CA . SER B 1 136 ? -15.555 14.289 9.891 1 98.25 136 SER B CA 1
ATOM 2321 C C . SER B 1 136 ? -14.672 15.273 10.648 1 98.25 136 SER B C 1
ATOM 2323 O O . SER B 1 136 ? -14.992 15.68 11.766 1 98.25 136 SER B O 1
ATOM 2325 N N . GLY B 1 137 ? -13.586 15.695 10.086 1 98.5 137 GLY B N 1
ATOM 2326 C CA . GLY B 1 137 ? -12.555 16.578 10.617 1 98.5 137 GLY B CA 1
ATOM 2327 C C . GLY B 1 137 ? -11.266 16.531 9.82 1 98.5 137 GLY B C 1
ATOM 2328 O O . GLY B 1 137 ? -11.297 16.375 8.594 1 98.5 137 GLY B O 1
ATOM 2329 N N . ILE B 1 138 ? -10.211 16.781 10.531 1 98.69 138 ILE B N 1
ATOM 2330 C CA . ILE B 1 138 ? -8.883 16.688 9.93 1 98.69 138 ILE B CA 1
ATOM 2331 C C . ILE B 1 138 ? -8.148 15.469 10.484 1 98.69 138 ILE B C 1
ATOM 2333 O O . ILE B 1 138 ? -8.242 15.18 11.68 1 98.69 138 ILE B O 1
ATOM 2337 N N . TRP B 1 139 ? -7.457 14.789 9.594 1 98.88 139 TRP B N 1
ATOM 2338 C CA . TRP 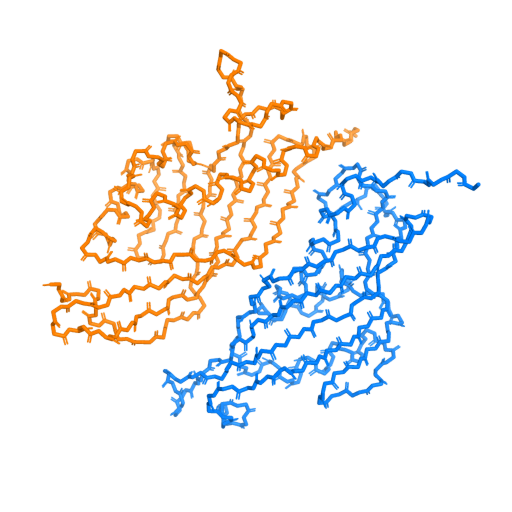B 1 139 ? -6.715 13.594 9.977 1 98.88 139 TRP B CA 1
ATOM 2339 C C . TRP B 1 139 ? -5.219 13.883 10.031 1 98.88 139 TRP B C 1
ATOM 2341 O O . TRP B 1 139 ? -4.691 14.641 9.211 1 98.88 139 TRP B O 1
ATOM 2351 N N . ARG B 1 140 ? -4.508 13.219 11.031 1 98.94 140 ARG B N 1
ATOM 2352 C CA . ARG B 1 140 ? -3.062 13.32 11.195 1 98.94 140 ARG B CA 1
ATOM 2353 C C . ARG B 1 140 ? -2.465 11.984 11.617 1 98.94 140 ARG B C 1
ATOM 2355 O O . ARG B 1 140 ? -3.133 11.18 12.266 1 98.94 140 ARG B O 1
ATOM 2362 N N . ILE B 1 141 ? -1.288 11.797 11.273 1 98.94 141 ILE B N 1
ATOM 2363 C CA . ILE B 1 141 ? -0.559 10.617 11.711 1 98.94 141 ILE B CA 1
ATOM 2364 C C . ILE B 1 141 ? -0.025 10.828 13.125 1 98.94 141 ILE B C 1
ATOM 2366 O O . ILE B 1 141 ? 0.708 11.789 13.383 1 98.94 141 ILE B O 1
ATOM 2370 N N . LYS B 1 142 ? -0.403 9.953 14 1 98.94 142 LYS B N 1
ATOM 2371 C CA . LYS B 1 142 ? 0.06 9.977 15.391 1 98.94 142 LYS B CA 1
ATOM 2372 C C . LYS B 1 142 ? 1.195 8.984 15.609 1 98.94 142 LYS B C 1
ATOM 2374 O O . LYS B 1 142 ? 2.043 9.18 16.484 1 98.94 142 LYS B O 1
ATOM 2379 N N . GLY B 1 143 ? 1.231 7.961 14.883 1 98.88 143 GLY B N 1
ATOM 2380 C CA . GLY B 1 143 ? 2.27 6.941 14.914 1 98.88 143 GLY B CA 1
ATOM 2381 C C . GLY B 1 143 ? 2.67 6.457 13.531 1 98.88 143 GLY B C 1
ATOM 2382 O O . GLY B 1 143 ? 1.811 6.211 12.68 1 98.88 143 GLY B O 1
ATOM 2383 N N . ARG B 1 144 ? 4.016 6.355 13.336 1 98.88 144 ARG B N 1
ATOM 2384 C CA . ARG B 1 144 ? 4.512 5.812 12.078 1 98.88 144 ARG B CA 1
ATOM 2385 C C . ARG B 1 144 ? 5.672 4.855 12.312 1 98.88 144 ARG B C 1
ATOM 2387 O O . ARG B 1 144 ? 6.586 5.152 13.086 1 98.88 144 ARG B O 1
ATOM 2394 N N . THR B 1 145 ? 5.594 3.754 11.562 1 98.88 145 THR B N 1
ATOM 2395 C CA . THR B 1 145 ? 6.742 2.875 11.367 1 98.88 145 THR B CA 1
ATOM 2396 C C . THR B 1 145 ? 7.062 2.721 9.883 1 98.88 145 THR B C 1
ATOM 2398 O O . THR B 1 145 ? 6.18 2.418 9.078 1 98.88 145 THR B O 1
ATOM 2401 N N . VAL B 1 146 ? 8.273 3.02 9.531 1 98.69 146 VAL B N 1
ATOM 2402 C CA . VAL B 1 146 ? 8.758 2.801 8.172 1 98.69 146 VAL B CA 1
ATOM 2403 C C . VAL B 1 146 ? 9.617 1.538 8.125 1 98.69 146 VAL B C 1
ATOM 2405 O O . VAL B 1 146 ? 10.5 1.35 8.969 1 98.69 146 VAL B O 1
ATOM 2408 N N . THR B 1 147 ? 9.367 0.665 7.227 1 98.38 147 THR B N 1
ATOM 2409 C CA . THR B 1 147 ? 10.188 -0.519 6.984 1 98.38 147 THR B CA 1
ATOM 2410 C C . THR B 1 147 ? 10.617 -0.594 5.523 1 98.38 147 THR B C 1
ATOM 2412 O O . THR B 1 147 ? 9.836 -0.268 4.625 1 98.38 147 THR B O 1
ATOM 2415 N N . PHE B 1 148 ? 11.836 -1.036 5.305 1 97.38 148 PHE B N 1
ATOM 2416 C CA . PHE B 1 148 ? 12.328 -1.268 3.953 1 97.38 148 PHE B CA 1
ATOM 2417 C C . PHE B 1 148 ? 12.227 -2.742 3.584 1 97.38 148 PHE B C 1
ATOM 2419 O O . PHE B 1 148 ? 12.578 -3.613 4.383 1 97.38 148 PHE B O 1
ATOM 2426 N N . THR B 1 149 ? 11.711 -2.971 2.406 1 97.62 149 THR B N 1
ATOM 2427 C CA . THR B 1 149 ? 11.773 -4.309 1.828 1 97.62 149 THR B CA 1
ATOM 2428 C C . THR B 1 149 ? 13.141 -4.566 1.197 1 97.62 149 THR B C 1
ATOM 2430 O O . THR B 1 149 ? 13.766 -5.594 1.458 1 97.62 149 THR B O 1
ATOM 2433 N N . GLN B 1 150 ? 13.539 -3.617 0.427 1 97.56 150 GLN B N 1
ATOM 2434 C CA . GLN B 1 150 ? 14.812 -3.717 -0.273 1 97.56 150 GLN B CA 1
ATOM 2435 C C . GLN B 1 150 ? 15.203 -2.381 -0.9 1 97.56 150 GLN B C 1
ATOM 2437 O O . GLN B 1 150 ? 14.336 -1.569 -1.233 1 97.56 150 GLN B O 1
ATOM 2442 N N . ARG B 1 151 ? 16.469 -2.143 -0.998 1 96.25 151 ARG B N 1
ATOM 2443 C CA . ARG B 1 151 ? 17.016 -1.02 -1.751 1 96.25 151 ARG B CA 1
ATOM 2444 C C . ARG B 1 151 ? 17.844 -1.507 -2.936 1 96.25 151 ARG B C 1
ATOM 2446 O O . ARG B 1 151 ? 18.672 -2.41 -2.793 1 96.25 151 ARG B O 1
ATOM 2453 N N . ILE B 1 152 ? 17.594 -0.971 -4.07 1 96.44 152 ILE B N 1
ATOM 2454 C CA . ILE B 1 152 ? 18.266 -1.385 -5.297 1 96.44 152 ILE B CA 1
ATOM 2455 C C . ILE B 1 152 ? 18.875 -0.167 -5.988 1 96.44 152 ILE B C 1
ATOM 2457 O O . ILE B 1 152 ? 18.172 0.807 -6.273 1 96.44 152 ILE B O 1
ATOM 2461 N N . GLY B 1 153 ? 20.109 -0.259 -6.352 1 95.75 153 GLY B N 1
ATOM 2462 C CA . GLY B 1 153 ? 20.781 0.832 -7.035 1 95.75 153 GLY B CA 1
ATOM 2463 C C . GLY B 1 153 ? 22.078 1.253 -6.363 1 95.75 153 GLY B C 1
ATOM 2464 O O . GLY B 1 153 ? 22.688 0.469 -5.629 1 95.75 153 GLY B O 1
ATOM 2465 N N . ASP B 1 154 ? 22.562 2.49 -6.582 1 95.38 154 ASP B N 1
ATOM 2466 C CA . ASP B 1 154 ? 23.875 2.967 -6.148 1 95.38 154 ASP B CA 1
ATOM 2467 C C . ASP B 1 154 ? 23.781 3.732 -4.832 1 95.38 154 ASP B C 1
ATOM 2469 O O . ASP B 1 154 ? 23.453 4.922 -4.824 1 95.38 154 ASP B O 1
ATOM 2473 N N . GLU B 1 155 ? 24.188 3.121 -3.75 1 94.44 155 GLU B N 1
ATOM 2474 C CA . GLU B 1 155 ? 24.062 3.695 -2.412 1 94.44 155 GLU B CA 1
ATOM 2475 C C . GLU B 1 155 ? 24.953 4.93 -2.26 1 94.44 155 GLU B C 1
ATOM 2477 O O . GLU B 1 155 ? 24.734 5.746 -1.365 1 94.44 155 GLU B O 1
ATOM 2482 N N . LYS B 1 156 ? 25.906 5.098 -3.066 1 95.62 156 LYS B N 1
ATOM 2483 C CA . LYS B 1 156 ? 26.828 6.23 -2.975 1 95.62 156 LYS B CA 1
ATOM 2484 C C . LYS B 1 156 ? 26.109 7.547 -3.225 1 95.62 156 LYS B C 1
ATOM 2486 O O . LYS B 1 156 ? 26.562 8.609 -2.809 1 95.62 156 LYS B O 1
ATOM 2491 N N . ILE B 1 157 ? 24.922 7.43 -3.863 1 95.38 157 ILE B N 1
ATOM 2492 C CA . ILE B 1 157 ? 24.109 8.594 -4.168 1 95.38 157 ILE B CA 1
ATOM 2493 C C . ILE B 1 157 ? 23.75 9.32 -2.875 1 95.38 157 ILE B C 1
ATOM 2495 O O . ILE B 1 157 ? 23.641 10.547 -2.854 1 95.38 157 ILE B O 1
ATOM 2499 N N . MET B 1 158 ? 23.625 8.578 -1.771 1 94.25 158 MET B N 1
ATOM 2500 C CA . MET B 1 158 ? 23.141 9.141 -0.516 1 94.25 158 MET B CA 1
ATOM 2501 C C . MET B 1 158 ? 24.266 9.773 0.279 1 94.25 158 MET B C 1
ATOM 2503 O O . MET B 1 158 ? 24.031 10.5 1.246 1 94.25 158 MET B O 1
ATOM 2507 N N . LYS B 1 159 ? 25.531 9.547 -0.124 1 91.88 159 LYS B N 1
ATOM 2508 C CA . LYS B 1 159 ? 26.688 9.984 0.659 1 91.88 159 LYS B CA 1
ATOM 2509 C C . LYS B 1 159 ? 27.5 11.031 -0.098 1 91.88 159 LYS B C 1
ATOM 2511 O O . LYS B 1 159 ? 28.141 11.883 0.513 1 91.88 159 LYS B O 1
ATOM 2516 N N . GLU B 1 160 ? 27.453 10.914 -1.388 1 90.5 160 GLU B N 1
ATOM 2517 C CA . GLU B 1 160 ? 28.266 11.781 -2.232 1 90.5 160 GLU B CA 1
ATOM 2518 C C . GLU B 1 160 ? 27.406 12.727 -3.057 1 90.5 160 GLU B C 1
ATOM 2520 O O . GLU B 1 160 ? 26.906 12.352 -4.121 1 90.5 160 GLU B O 1
ATOM 2525 N N . HIS B 1 161 ? 27.312 14 -2.533 1 80.81 161 HIS B N 1
ATOM 2526 C CA . HIS B 1 161 ? 26.438 14.953 -3.205 1 80.81 161 HIS B CA 1
ATOM 2527 C C . HIS B 1 161 ? 27.25 16.031 -3.908 1 80.81 161 HIS B C 1
ATOM 2529 O O . HIS B 1 161 ? 28.375 16.344 -3.504 1 80.81 161 HIS B O 1
#

Radius of gyration: 20.69 Å; Cα contacts (8 Å, |Δi|>4): 717; chains: 2; bounding box: 65×52×41 Å